Protein AF-A0A7Y4W1G9-F1 (afdb_monomer_lite)

Structure (mmCIF, N/CA/C/O backbone):
data_AF-A0A7Y4W1G9-F1
#
_entry.id   AF-A0A7Y4W1G9-F1
#
loop_
_atom_site.group_PDB
_atom_site.id
_atom_site.type_symbol
_atom_site.label_atom_id
_atom_site.label_alt_id
_atom_site.label_comp_id
_atom_site.label_asym_id
_atom_site.label_entity_id
_atom_site.label_seq_id
_atom_site.pdbx_PDB_ins_code
_atom_site.Cartn_x
_atom_site.Cartn_y
_atom_site.Cartn_z
_atom_site.occupancy
_atom_site.B_iso_or_equiv
_atom_site.auth_seq_id
_atom_site.auth_comp_id
_atom_site.auth_asym_id
_atom_site.auth_atom_id
_atom_site.pdbx_PDB_model_num
ATOM 1 N N . MET A 1 1 ? 96.295 38.252 -145.927 1.00 34.00 1 MET A N 1
ATOM 2 C CA . MET A 1 1 ? 96.418 37.249 -144.841 1.00 34.00 1 MET A CA 1
ATOM 3 C C . MET A 1 1 ? 95.515 37.697 -143.689 1.00 34.00 1 MET A C 1
ATOM 5 O O . MET A 1 1 ? 95.430 38.901 -143.509 1.00 34.00 1 MET A O 1
ATOM 9 N N . PRO A 1 2 ? 94.913 36.819 -142.874 1.00 42.75 2 PRO A N 1
ATOM 10 C CA . PRO A 1 2 ? 93.836 35.878 -143.176 1.00 42.75 2 PRO A CA 1
ATOM 11 C C . PRO A 1 2 ? 92.542 36.120 -142.341 1.00 42.75 2 PRO A C 1
ATOM 13 O O . PRO A 1 2 ? 92.558 36.775 -141.307 1.00 42.75 2 PRO A O 1
ATOM 16 N N . THR A 1 3 ? 91.465 35.457 -142.787 1.00 41.94 3 THR A N 1
ATOM 17 C CA . THR A 1 3 ? 90.452 34.684 -142.015 1.00 41.94 3 THR A CA 1
ATOM 18 C C . THR A 1 3 ? 89.198 35.287 -141.342 1.00 41.94 3 THR A C 1
ATOM 20 O O . THR A 1 3 ? 89.283 36.006 -140.357 1.00 41.94 3 THR A O 1
ATOM 23 N N . SER A 1 4 ? 88.056 34.718 -141.788 1.00 47.41 4 SER A N 1
ATOM 24 C CA . SER A 1 4 ? 86.958 34.091 -141.009 1.00 47.41 4 SER A CA 1
ATOM 25 C C . SER A 1 4 ? 85.857 34.964 -140.409 1.00 47.41 4 SER A C 1
ATOM 27 O O . SER A 1 4 ? 86.143 35.707 -139.494 1.00 47.41 4 SER A O 1
ATOM 29 N N . PHE A 1 5 ? 84.597 34.760 -140.839 1.00 47.94 5 PHE A N 1
ATOM 30 C CA . PHE A 1 5 ? 83.380 34.605 -140.003 1.00 47.94 5 PHE A CA 1
ATOM 31 C C . PHE A 1 5 ? 82.117 34.518 -140.902 1.00 47.94 5 PHE A C 1
ATOM 33 O O . PHE A 1 5 ? 81.407 35.497 -141.076 1.00 47.94 5 PHE A O 1
ATOM 40 N N . GLU A 1 6 ? 81.803 33.345 -141.474 1.00 46.25 6 GLU A N 1
ATOM 41 C CA . GLU A 1 6 ? 80.568 33.140 -142.280 1.00 46.25 6 GLU A CA 1
ATOM 42 C C . GLU A 1 6 ? 79.674 31.975 -141.794 1.00 46.25 6 GLU A C 1
ATOM 44 O O . GLU A 1 6 ? 78.864 31.434 -142.544 1.00 46.25 6 GLU A O 1
ATOM 49 N N . ARG A 1 7 ? 79.777 31.538 -140.528 1.00 47.50 7 ARG A N 1
ATOM 50 C CA . ARG A 1 7 ? 79.149 30.267 -140.093 1.00 47.50 7 ARG A CA 1
ATOM 51 C C . ARG A 1 7 ? 78.196 30.308 -138.896 1.00 47.50 7 ARG A C 1
ATOM 53 O O . ARG A 1 7 ? 78.037 29.287 -138.235 1.00 47.50 7 ARG A O 1
ATOM 60 N N . THR A 1 8 ? 77.514 31.423 -138.639 1.00 52.06 8 THR A N 1
ATOM 61 C CA . THR A 1 8 ? 76.558 31.533 -137.509 1.00 52.06 8 THR A CA 1
ATOM 62 C C . THR A 1 8 ? 75.119 31.891 -137.885 1.00 52.06 8 THR A C 1
ATOM 64 O O . THR A 1 8 ? 74.252 31.849 -137.021 1.00 52.06 8 THR A O 1
ATOM 67 N N . TRP A 1 9 ? 74.808 32.130 -139.161 1.00 45.88 9 TRP A N 1
ATOM 68 C CA . TRP A 1 9 ? 73.445 32.500 -139.585 1.00 45.88 9 TRP A CA 1
ATOM 69 C C . TRP A 1 9 ? 72.521 31.323 -139.946 1.00 45.88 9 TRP A C 1
ATOM 71 O O . TRP A 1 9 ? 71.354 31.528 -140.253 1.00 45.88 9 TRP A O 1
ATOM 81 N N . ARG A 1 10 ? 72.996 30.072 -139.857 1.00 47.34 10 ARG A N 1
ATOM 82 C CA . ARG A 1 10 ? 72.249 28.876 -140.306 1.00 47.34 10 ARG A CA 1
ATOM 83 C C . ARG A 1 10 ? 71.486 28.124 -139.201 1.00 47.34 10 ARG A C 1
ATOM 85 O O . ARG A 1 10 ? 71.017 27.018 -139.441 1.00 47.34 10 ARG A O 1
ATOM 92 N N . ALA A 1 11 ? 71.373 28.696 -137.999 1.00 49.50 11 ALA A N 1
ATOM 93 C CA . ALA A 1 11 ? 70.717 28.054 -136.851 1.00 49.50 11 ALA A CA 1
ATOM 94 C C . ALA A 1 11 ? 69.422 28.748 -136.383 1.00 49.50 11 ALA A C 1
ATOM 96 O O . ALA A 1 11 ? 68.807 28.286 -135.426 1.00 49.50 11 ALA A O 1
ATOM 97 N N . LEU A 1 12 ? 68.983 29.819 -137.057 1.00 50.09 12 LEU A N 1
ATOM 98 C CA . LEU A 1 12 ? 67.783 30.578 -136.676 1.00 50.09 12 LEU A CA 1
ATOM 99 C C . LEU A 1 12 ? 66.629 30.477 -137.692 1.00 50.09 12 LEU A C 1
ATOM 101 O O . LEU A 1 12 ? 65.699 31.269 -137.624 1.00 50.09 12 LEU A O 1
ATOM 105 N N . ASP A 1 13 ? 66.682 29.512 -138.617 1.00 47.41 13 ASP A N 1
ATOM 106 C CA . ASP A 1 13 ? 65.729 29.390 -139.739 1.00 47.41 13 ASP A CA 1
ATOM 107 C C . ASP A 1 13 ? 64.903 28.088 -139.699 1.00 47.41 13 ASP A C 1
ATOM 109 O O . ASP A 1 13 ? 64.457 27.568 -140.715 1.00 47.41 13 ASP A O 1
ATOM 113 N N . ASN A 1 14 ? 64.720 27.513 -138.503 1.00 49.38 14 ASN A N 1
ATOM 114 C CA . ASN A 1 14 ? 63.876 26.327 -138.315 1.00 49.38 14 ASN A CA 1
ATOM 115 C C . ASN A 1 14 ? 63.010 26.421 -137.048 1.00 49.38 14 ASN A C 1
ATOM 117 O O . ASN A 1 14 ? 62.824 25.448 -136.311 1.00 49.38 14 ASN A O 1
ATOM 121 N N . ASP A 1 15 ? 62.485 27.619 -136.773 1.00 44.53 15 ASP A N 1
ATOM 122 C CA . ASP A 1 15 ? 61.580 27.848 -135.650 1.00 44.53 15 ASP A CA 1
ATOM 123 C C . ASP A 1 15 ? 60.140 27.462 -136.028 1.00 44.53 15 ASP A C 1
ATOM 125 O O . ASP A 1 15 ? 59.328 28.266 -136.487 1.00 44.53 15 ASP A O 1
ATOM 129 N N . SER A 1 16 ? 59.817 26.177 -135.872 1.00 55.47 16 SER A N 1
ATOM 130 C CA . SER A 1 16 ? 58.446 25.687 -136.020 1.00 55.47 16 SER A CA 1
ATOM 131 C C . SER A 1 16 ? 57.616 26.081 -134.788 1.00 55.47 16 SER A C 1
ATOM 133 O O . SER A 1 16 ? 57.503 25.355 -133.799 1.00 55.47 16 SER A O 1
ATOM 135 N N . VAL A 1 17 ? 56.987 27.257 -134.865 1.00 58.78 17 VAL A N 1
ATOM 136 C CA . VAL A 1 17 ? 56.154 27.883 -133.814 1.00 58.78 17 VAL A CA 1
ATOM 137 C C . VAL A 1 17 ? 55.071 26.942 -133.239 1.00 58.78 17 VAL A C 1
ATOM 139 O O . VAL A 1 17 ? 54.650 27.091 -132.090 1.00 58.78 17 VAL A O 1
ATOM 142 N N . ARG A 1 18 ? 54.649 25.911 -133.988 1.00 60.75 18 ARG A N 1
ATOM 143 C CA . ARG A 1 18 ? 53.666 24.904 -133.540 1.00 60.75 18 ARG A CA 1
ATOM 144 C C . ARG A 1 18 ? 54.197 23.897 -132.507 1.00 60.75 18 ARG A C 1
ATOM 146 O O . ARG A 1 18 ? 53.409 23.434 -131.691 1.00 60.75 18 ARG A O 1
ATOM 153 N N . LEU A 1 19 ? 55.493 23.562 -132.494 1.00 61.09 19 LEU A N 1
ATOM 154 C CA . LEU A 1 19 ? 56.037 22.579 -131.537 1.00 61.09 19 LEU A CA 1
ATOM 155 C C . LEU A 1 19 ? 56.317 23.205 -130.159 1.00 61.09 19 LEU A C 1
ATOM 157 O O . LEU A 1 19 ? 56.060 22.585 -129.128 1.00 61.09 19 LEU A O 1
ATOM 161 N N . LYS A 1 20 ? 56.783 24.463 -130.132 1.00 62.38 20 LYS A N 1
ATOM 162 C CA . LYS A 1 20 ? 57.027 25.215 -128.887 1.00 62.38 20 LYS A CA 1
ATOM 163 C C . LYS A 1 20 ? 55.726 25.579 -128.160 1.00 62.38 20 LYS A C 1
ATOM 165 O O . LYS A 1 20 ? 55.670 25.501 -126.935 1.00 62.38 20 LYS A O 1
ATOM 170 N N . THR A 1 21 ? 54.664 25.918 -128.895 1.00 65.44 21 THR A N 1
ATOM 171 C CA . THR A 1 21 ? 53.337 26.195 -128.307 1.00 65.44 21 THR A CA 1
ATOM 172 C C . THR A 1 21 ? 52.690 24.943 -127.711 1.00 65.44 21 THR A C 1
ATOM 174 O O . THR A 1 21 ? 52.098 25.027 -126.635 1.00 65.44 21 THR A O 1
ATOM 177 N N . LEU A 1 22 ? 52.881 23.770 -128.328 1.00 72.19 22 LEU A N 1
ATOM 178 C CA . LEU A 1 22 ? 52.412 22.494 -127.777 1.00 72.19 22 LEU A CA 1
ATOM 179 C C . LEU A 1 22 ? 53.136 22.129 -126.467 1.00 72.19 22 LEU A C 1
ATOM 181 O O . LEU A 1 22 ? 52.499 21.709 -125.502 1.00 72.19 22 LEU A O 1
ATOM 185 N N . GLY A 1 23 ? 54.456 22.346 -126.412 1.00 74.88 23 GLY A N 1
ATOM 186 C CA . GLY A 1 23 ? 55.256 22.123 -125.202 1.00 74.88 23 GLY A CA 1
ATOM 187 C C . GLY A 1 23 ? 54.858 23.044 -124.044 1.00 74.88 23 GLY A C 1
ATOM 188 O O . GLY A 1 23 ? 54.710 22.586 -122.912 1.00 74.88 23 GLY A O 1
ATOM 189 N N . MET A 1 24 ? 54.601 24.325 -124.333 1.00 76.81 24 MET A N 1
ATOM 190 C CA . MET A 1 24 ? 54.146 25.296 -123.331 1.00 76.81 24 MET A CA 1
ATOM 191 C C . MET A 1 24 ? 52.745 24.957 -122.793 1.00 76.81 24 MET A C 1
ATOM 193 O O . MET A 1 24 ? 52.498 25.069 -121.593 1.00 76.81 24 MET A O 1
ATOM 197 N N . GLY A 1 25 ? 51.841 24.486 -123.663 1.00 79.25 25 GLY A N 1
ATOM 198 C CA . GLY A 1 25 ? 50.511 24.021 -123.264 1.00 79.25 25 GLY A CA 1
ATOM 199 C C . GLY A 1 25 ? 50.561 22.805 -122.335 1.00 79.25 25 GLY A C 1
ATOM 200 O O . GLY A 1 25 ? 49.840 22.766 -121.340 1.00 79.25 25 GLY A O 1
ATOM 201 N N . LEU A 1 26 ? 51.457 21.849 -122.604 1.00 83.19 26 LEU A N 1
ATOM 202 C CA . LEU A 1 26 ? 51.630 20.653 -121.775 1.00 83.19 26 LEU A CA 1
ATOM 203 C C . LEU A 1 26 ? 52.144 20.996 -120.367 1.00 83.19 26 LEU A C 1
ATOM 205 O O . LEU A 1 26 ? 51.640 20.468 -119.378 1.00 83.19 26 LEU A O 1
ATOM 209 N N . ILE A 1 27 ? 53.104 21.922 -120.271 1.00 83.56 27 ILE A N 1
ATOM 210 C CA . ILE A 1 27 ? 53.635 22.409 -118.988 1.00 83.56 27 ILE A CA 1
ATOM 211 C C . ILE A 1 27 ? 52.549 23.156 -118.206 1.00 83.56 27 ILE A C 1
ATOM 213 O O . ILE A 1 27 ? 52.392 22.929 -117.006 1.00 83.56 27 ILE A O 1
ATOM 217 N N . GLY A 1 28 ? 51.764 24.000 -118.884 1.00 86.06 28 GLY A N 1
ATOM 218 C CA . GLY A 1 28 ? 50.631 24.694 -118.272 1.00 86.06 28 GLY A CA 1
ATOM 219 C C . GLY A 1 28 ? 49.585 23.727 -117.715 1.00 86.06 28 GLY A C 1
ATOM 220 O O . GLY A 1 28 ? 49.122 23.900 -116.589 1.00 86.06 28 GLY A O 1
ATOM 221 N N . LEU A 1 29 ? 49.265 22.665 -118.459 1.00 86.50 29 LEU A N 1
ATOM 222 C CA . LEU A 1 29 ? 48.316 21.643 -118.018 1.00 86.50 29 LEU A CA 1
ATOM 223 C C . LEU A 1 29 ? 48.834 20.864 -116.800 1.00 86.50 29 LEU A C 1
ATOM 225 O O . LEU A 1 29 ? 48.076 20.585 -115.874 1.00 86.50 29 LEU A O 1
ATOM 229 N N . LEU A 1 30 ? 50.131 20.546 -116.782 1.00 87.75 30 LEU A N 1
ATOM 230 C CA . LEU A 1 30 ? 50.764 19.821 -115.683 1.00 87.75 30 LEU A CA 1
ATOM 231 C C . LEU A 1 30 ? 50.793 20.660 -114.398 1.00 87.75 30 LEU A C 1
ATOM 233 O O . LEU A 1 30 ? 50.476 20.154 -113.322 1.00 87.75 30 LEU A O 1
ATOM 237 N N . LEU A 1 31 ? 51.101 21.955 -114.518 1.00 86.44 31 LEU A N 1
ATOM 238 C CA . LEU A 1 31 ? 51.064 22.895 -113.397 1.00 86.44 31 LEU A CA 1
ATOM 239 C C . LEU A 1 31 ? 49.644 23.094 -112.865 1.00 86.44 31 LEU A C 1
ATOM 241 O O . LEU A 1 31 ? 49.453 23.107 -111.652 1.00 86.44 31 LEU A O 1
ATOM 245 N N . LEU A 1 32 ? 48.645 23.196 -113.748 1.00 87.31 32 LEU A N 1
ATOM 246 C CA . LEU A 1 32 ? 47.241 23.290 -113.343 1.00 87.31 32 LEU A CA 1
ATOM 247 C C . LEU A 1 32 ? 46.771 22.021 -112.630 1.00 87.31 32 LEU A C 1
ATOM 249 O O . LEU A 1 32 ? 46.127 22.119 -111.589 1.00 87.31 32 LEU A O 1
ATOM 253 N N . GLY A 1 33 ? 47.132 20.841 -113.140 1.00 87.38 33 GLY A N 1
ATOM 254 C CA . GLY A 1 33 ? 46.843 19.569 -112.478 1.00 87.38 33 GLY A CA 1
ATOM 255 C C . G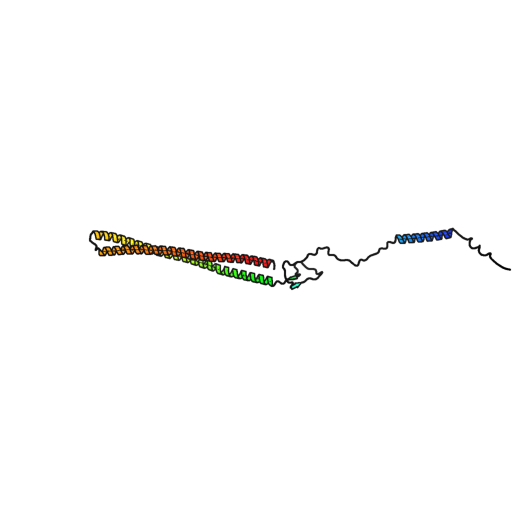LY A 1 33 ? 47.502 19.468 -111.101 1.00 87.38 33 GLY A C 1
ATOM 256 O O . GLY A 1 33 ? 46.870 19.021 -110.144 1.00 87.38 33 GLY A O 1
ATOM 257 N N . TRP A 1 34 ? 48.741 19.951 -110.974 1.00 86.06 34 TRP A N 1
ATOM 258 C CA . TRP A 1 34 ? 49.470 19.957 -109.708 1.00 86.06 34 TRP A CA 1
ATOM 259 C C . TRP A 1 34 ? 48.867 20.927 -108.684 1.00 86.06 34 TRP A C 1
ATOM 261 O O . TRP A 1 34 ? 48.644 20.540 -107.537 1.00 86.06 34 TRP A O 1
ATOM 271 N N . LEU A 1 35 ? 48.520 22.150 -109.099 1.00 85.88 35 LEU A N 1
ATOM 272 C CA . LEU A 1 35 ? 47.842 23.117 -108.229 1.00 85.88 35 LEU A CA 1
ATOM 273 C C . LEU A 1 35 ? 46.465 22.604 -107.798 1.00 85.88 35 LEU A C 1
ATOM 275 O O . LEU A 1 35 ? 46.091 22.719 -106.632 1.00 85.88 35 LEU A O 1
ATOM 279 N N . PHE A 1 36 ? 45.720 22.009 -108.733 1.00 87.56 36 PHE A N 1
ATOM 280 C CA . PHE A 1 36 ? 44.403 21.452 -108.454 1.00 87.56 36 PHE A CA 1
ATOM 281 C C . PHE A 1 36 ? 44.481 20.314 -107.433 1.00 87.56 36 PHE A C 1
ATOM 283 O O . PHE A 1 36 ? 43.674 20.276 -106.501 1.00 87.56 36 PHE A O 1
ATOM 290 N N . TRP A 1 37 ? 45.476 19.432 -107.567 1.00 84.12 37 TRP A N 1
ATOM 291 C CA . TRP A 1 37 ? 45.743 18.366 -106.604 1.00 84.12 37 TRP A CA 1
ATOM 292 C C . TRP A 1 37 ? 46.137 18.917 -105.229 1.00 84.12 37 TRP A C 1
ATOM 294 O O . TRP A 1 37 ? 45.602 18.462 -104.222 1.00 84.12 37 TRP A O 1
ATOM 304 N N . PHE A 1 38 ? 46.999 19.937 -105.172 1.00 82.75 38 PHE A N 1
ATOM 305 C CA . PHE A 1 38 ? 47.444 20.535 -103.910 1.00 82.75 38 PHE A CA 1
ATOM 306 C C . PHE A 1 38 ? 46.297 21.208 -103.138 1.00 82.75 38 PHE A C 1
ATOM 308 O O . PHE A 1 38 ? 46.217 21.084 -101.920 1.00 82.75 38 PHE A O 1
ATOM 315 N N . VAL A 1 39 ? 45.374 21.877 -103.840 1.00 81.00 39 VAL A N 1
ATOM 316 C CA . VAL A 1 39 ? 44.214 22.538 -103.213 1.00 81.00 39 VAL A CA 1
ATOM 317 C C . VAL A 1 39 ? 43.124 21.536 -102.811 1.00 81.00 39 VAL A C 1
ATOM 319 O O . VAL A 1 39 ? 42.468 21.724 -101.788 1.00 81.00 39 VAL A O 1
ATOM 322 N N . ASN A 1 40 ? 42.926 20.457 -103.578 1.00 72.00 40 ASN A N 1
ATOM 323 C CA . ASN A 1 40 ? 41.905 19.442 -103.273 1.00 72.00 40 ASN A CA 1
ATOM 324 C C . ASN A 1 40 ? 42.402 18.316 -102.356 1.00 72.00 40 ASN A C 1
ATOM 326 O O . ASN A 1 40 ? 41.602 17.502 -101.888 1.00 72.00 40 ASN A O 1
ATOM 330 N N . GLY A 1 41 ? 43.703 18.265 -102.072 1.00 66.50 41 GLY A N 1
ATOM 331 C CA . GLY A 1 41 ? 44.303 17.324 -101.138 1.00 66.50 41 GLY A CA 1
ATOM 332 C C . GLY A 1 41 ? 43.887 17.619 -99.699 1.00 66.50 41 GLY A C 1
ATOM 333 O O . GLY A 1 41 ? 44.598 18.293 -98.960 1.00 66.50 41 GLY A O 1
ATOM 334 N N . ARG A 1 42 ? 42.738 17.091 -99.266 1.00 56.16 42 ARG A N 1
ATOM 335 C CA . ARG A 1 42 ? 42.355 17.061 -97.847 1.00 56.16 42 ARG A CA 1
ATOM 336 C C . ARG A 1 42 ? 43.285 16.116 -97.085 1.00 56.16 42 ARG A C 1
ATOM 338 O O . ARG A 1 42 ? 43.071 14.907 -97.059 1.00 56.16 42 ARG A O 1
ATOM 345 N N . VAL A 1 43 ? 44.308 16.674 -96.447 1.00 63.28 43 VAL A N 1
ATOM 346 C CA . VAL A 1 43 ? 45.140 15.947 -95.483 1.00 63.28 43 VAL A CA 1
ATOM 347 C C . VAL A 1 43 ? 44.358 15.834 -94.173 1.00 63.28 43 VAL A C 1
ATOM 349 O O . VAL A 1 43 ? 44.198 16.811 -93.444 1.00 63.28 43 VAL A O 1
ATOM 352 N N . TYR A 1 44 ? 43.837 14.641 -93.885 1.00 55.94 44 TYR A N 1
ATOM 353 C CA . TYR A 1 44 ? 43.222 14.327 -92.596 1.00 55.94 44 TYR A CA 1
ATOM 354 C C . TYR A 1 44 ? 44.321 14.182 -91.540 1.00 55.94 44 TYR A C 1
ATOM 356 O O . TYR A 1 44 ? 44.986 13.151 -91.450 1.00 55.94 44 TYR A O 1
ATOM 364 N N . VAL A 1 45 ? 44.529 15.231 -90.748 1.00 58.53 45 VAL A N 1
ATOM 365 C CA . VAL A 1 45 ? 45.391 15.173 -89.566 1.00 58.53 45 VAL A CA 1
ATOM 366 C C . VAL A 1 45 ? 44.590 14.523 -88.439 1.00 58.53 45 VAL A C 1
ATOM 368 O O . VAL A 1 45 ? 43.677 15.126 -87.883 1.00 58.53 45 VAL A O 1
ATOM 371 N N . TYR A 1 46 ? 44.911 13.269 -88.125 1.00 56.75 46 TYR A N 1
ATOM 372 C CA . TYR A 1 46 ? 44.398 12.591 -86.938 1.00 56.75 46 TYR A CA 1
ATOM 373 C C . TYR A 1 46 ? 45.230 13.017 -85.728 1.00 56.75 46 TYR A C 1
ATOM 375 O O . TYR A 1 46 ? 46.321 12.496 -85.497 1.00 56.75 46 TYR A O 1
ATOM 383 N N . GLU A 1 47 ? 44.720 13.963 -84.944 1.00 54.69 47 GLU A N 1
ATOM 384 C CA . GLU A 1 47 ? 45.286 14.260 -83.632 1.00 54.69 47 GLU A CA 1
ATOM 385 C C . GLU A 1 47 ? 44.747 13.246 -82.615 1.00 54.69 47 GLU A C 1
ATOM 387 O O . GLU A 1 47 ? 43.606 13.315 -82.159 1.00 54.69 47 GLU A O 1
ATOM 392 N N . VAL A 1 48 ? 45.566 12.246 -82.286 1.00 61.69 48 VAL A N 1
ATOM 393 C CA . VAL A 1 48 ? 45.242 11.266 -81.244 1.00 61.69 48 VAL A CA 1
ATOM 394 C C . VAL A 1 48 ? 45.546 11.904 -79.889 1.00 61.69 48 VAL A C 1
ATOM 396 O O . VAL A 1 48 ? 46.684 11.873 -79.414 1.00 61.69 48 VAL A O 1
ATOM 399 N N . SER A 1 49 ? 44.537 12.511 -79.263 1.00 54.25 49 SER A N 1
ATOM 400 C CA . SER A 1 49 ? 44.687 13.087 -77.925 1.00 54.25 49 SER A CA 1
ATOM 401 C C . SER A 1 49 ? 44.877 11.977 -76.886 1.00 54.25 49 SER A C 1
ATOM 403 O O . SER A 1 49 ? 43.970 11.197 -76.608 1.00 54.25 49 SER A O 1
ATOM 405 N N . LYS A 1 50 ? 46.075 11.903 -76.292 1.00 58.41 50 LYS A N 1
ATOM 406 C CA . LYS A 1 50 ? 46.423 10.974 -75.195 1.00 58.41 50 LYS A CA 1
ATOM 407 C C . LYS A 1 50 ? 45.966 11.459 -73.810 1.00 58.41 50 LYS A C 1
ATOM 409 O O . LYS A 1 50 ? 46.343 10.867 -72.803 1.00 58.41 50 LYS A O 1
ATOM 414 N N . LYS A 1 51 ? 45.188 12.544 -73.734 1.00 53.34 51 LYS A N 1
ATOM 415 C CA . LYS A 1 51 ? 44.660 13.102 -72.482 1.00 53.34 51 LYS A CA 1
ATOM 416 C C . LYS A 1 51 ? 43.141 12.999 -72.466 1.00 53.34 51 LYS A C 1
ATOM 418 O O . LYS A 1 51 ? 42.437 13.977 -72.688 1.00 53.34 51 LYS A O 1
ATOM 423 N N . THR A 1 52 ? 42.646 11.803 -72.181 1.00 52.84 52 THR A N 1
ATOM 424 C CA . THR A 1 52 ? 41.244 11.602 -71.814 1.00 52.84 52 THR A CA 1
ATOM 425 C C . THR A 1 52 ? 41.182 11.496 -70.298 1.00 52.84 52 THR A C 1
ATOM 427 O O . THR A 1 52 ? 41.598 10.491 -69.727 1.00 52.84 52 THR A O 1
ATOM 430 N N . SER A 1 53 ? 40.719 12.560 -69.643 1.00 58.75 53 SER A N 1
ATOM 431 C CA . SER A 1 53 ? 40.344 12.507 -68.230 1.00 58.75 53 SER A CA 1
ATOM 432 C C . SER A 1 53 ? 38.950 11.897 -68.150 1.00 58.75 53 SER A C 1
ATOM 434 O O . SER A 1 53 ? 38.017 12.406 -68.772 1.00 58.75 53 SER A O 1
ATOM 436 N N . LEU A 1 54 ? 38.817 10.772 -67.451 1.00 60.50 54 LEU A N 1
ATOM 437 C CA . LEU A 1 54 ? 37.524 10.142 -67.219 1.00 60.50 54 LEU A CA 1
ATOM 438 C C . LEU A 1 54 ? 36.860 10.865 -66.041 1.00 60.50 54 LEU A C 1
ATOM 440 O O . LEU A 1 54 ? 37.078 10.521 -64.882 1.00 60.50 54 LEU A O 1
ATOM 444 N N . GLU A 1 55 ? 36.102 11.915 -66.333 1.00 61.81 55 GLU A N 1
ATOM 445 C CA . GLU A 1 55 ? 35.323 12.619 -65.317 1.00 61.81 55 GLU A CA 1
ATOM 446 C C . GLU A 1 55 ? 34.044 11.832 -65.026 1.00 61.81 55 GLU A C 1
ATOM 448 O O . GLU A 1 55 ? 33.248 11.532 -65.919 1.00 61.81 55 GLU A O 1
ATOM 453 N N . ALA A 1 56 ? 33.853 11.452 -63.763 1.00 62.53 56 ALA A N 1
ATOM 454 C CA . ALA A 1 56 ? 32.623 10.810 -63.335 1.00 62.53 56 ALA A CA 1
ATOM 455 C C . ALA A 1 56 ? 31.472 11.827 -63.421 1.00 62.53 56 ALA A C 1
ATOM 457 O O . ALA A 1 56 ? 31.401 12.769 -62.640 1.00 62.53 56 ALA A O 1
ATOM 458 N N . VAL A 1 57 ? 30.552 11.612 -64.365 1.00 61.09 57 VAL A N 1
ATOM 459 C CA . VAL A 1 57 ? 29.339 12.434 -64.571 1.00 61.09 57 VAL A CA 1
ATOM 460 C C . VAL A 1 57 ? 28.325 12.265 -63.420 1.00 61.09 57 VAL A C 1
ATOM 462 O O . VAL A 1 57 ? 27.357 13.013 -63.309 1.00 61.09 57 VAL A O 1
ATOM 465 N N . ILE A 1 58 ? 28.546 11.291 -62.530 1.00 58.28 58 ILE A N 1
ATOM 466 C CA . ILE A 1 58 ? 27.680 10.999 -61.386 1.00 58.28 58 ILE A CA 1
ATOM 467 C C . ILE A 1 58 ? 28.202 11.759 -60.167 1.00 58.28 58 ILE A C 1
ATOM 469 O O . ILE A 1 58 ? 29.354 11.589 -59.771 1.00 58.28 58 ILE A O 1
ATOM 473 N N . ALA A 1 59 ? 27.333 12.570 -59.558 1.00 61.19 59 ALA A N 1
ATOM 474 C CA . ALA A 1 59 ? 27.610 13.259 -58.306 1.00 61.19 59 ALA A CA 1
ATOM 475 C C . ALA A 1 59 ? 28.132 12.260 -57.262 1.00 61.19 59 ALA A C 1
ATOM 477 O O . ALA A 1 59 ? 27.427 11.330 -56.869 1.00 61.19 59 ALA A O 1
ATOM 478 N N . ALA A 1 60 ? 29.381 12.432 -56.830 1.00 70.94 60 ALA A N 1
ATOM 479 C CA . ALA A 1 60 ? 29.943 11.632 -55.754 1.00 70.94 60 ALA A CA 1
ATOM 480 C C . ALA A 1 60 ? 29.065 11.797 -54.503 1.00 70.94 60 ALA A C 1
ATOM 482 O O . ALA A 1 60 ? 28.869 12.912 -54.020 1.00 70.94 60 ALA A O 1
ATOM 483 N N . HIS A 1 61 ? 28.517 10.696 -53.988 1.00 79.00 61 HIS A N 1
ATOM 484 C CA . HIS A 1 61 ? 27.738 10.708 -52.754 1.00 79.00 61 HIS A CA 1
ATOM 485 C C . HIS A 1 61 ? 28.685 10.527 -51.562 1.00 79.00 61 HIS A C 1
ATOM 487 O O . HIS A 1 61 ? 29.248 9.440 -51.407 1.00 79.00 61 HIS A O 1
ATOM 493 N N . PRO A 1 62 ? 28.890 11.555 -50.719 1.00 81.94 62 PRO A N 1
ATOM 494 C CA . PRO A 1 62 ? 29.735 11.411 -49.546 1.00 81.94 62 PRO A CA 1
ATOM 495 C C . PRO A 1 62 ? 29.087 10.436 -48.558 1.00 81.94 62 PRO A C 1
ATOM 497 O O . PRO A 1 62 ? 27.916 10.573 -48.200 1.00 81.94 62 PRO A O 1
ATOM 500 N N . VAL A 1 63 ? 29.863 9.453 -48.105 1.00 82.75 63 VAL A N 1
ATOM 501 C CA . VAL A 1 63 ? 29.477 8.554 -47.014 1.00 82.75 63 VAL A CA 1
ATOM 502 C C . VAL A 1 63 ? 30.033 9.143 -45.725 1.00 82.75 63 VAL A C 1
ATOM 504 O O . VAL A 1 63 ? 31.245 9.274 -45.575 1.00 82.75 63 VAL A O 1
ATOM 507 N N . ALA A 1 64 ? 29.144 9.515 -44.808 1.00 81.81 64 ALA A N 1
ATOM 508 C CA . ALA A 1 64 ? 29.499 10.058 -43.504 1.00 81.81 64 ALA A CA 1
ATOM 509 C C . ALA A 1 64 ? 28.892 9.199 -42.392 1.00 81.81 64 ALA A C 1
ATOM 511 O O . ALA A 1 64 ? 27.790 8.659 -42.531 1.00 81.81 64 ALA A O 1
ATOM 512 N N . THR A 1 65 ? 29.613 9.083 -41.281 1.00 80.38 65 THR A N 1
ATOM 513 C CA . THR A 1 65 ? 29.111 8.434 -40.070 1.00 80.38 65 THR A CA 1
ATOM 514 C C . THR A 1 65 ? 28.164 9.393 -39.347 1.00 80.38 65 THR A C 1
ATOM 516 O O . THR A 1 65 ? 28.368 10.606 -39.352 1.00 80.38 65 THR A O 1
ATOM 519 N N . ARG A 1 66 ? 27.091 8.868 -38.742 1.00 78.69 66 ARG A N 1
ATOM 520 C CA . ARG A 1 66 ? 26.154 9.685 -37.938 1.00 78.69 66 ARG A CA 1
ATOM 521 C C . ARG A 1 66 ? 26.653 9.935 -36.520 1.00 78.69 66 ARG A C 1
ATOM 523 O O . ARG A 1 66 ? 26.194 10.870 -35.877 1.00 78.69 66 ARG A O 1
ATOM 530 N N . ILE A 1 67 ? 27.563 9.084 -36.060 1.00 78.50 67 ILE A N 1
ATOM 531 C CA . ILE A 1 67 ? 28.212 9.158 -34.758 1.00 78.50 67 ILE A CA 1
ATOM 532 C C . ILE A 1 67 ? 29.699 9.452 -34.949 1.00 78.50 67 ILE A C 1
ATOM 534 O O . ILE A 1 67 ? 30.300 9.092 -35.971 1.00 78.50 67 ILE A O 1
ATOM 538 N N . HIS A 1 68 ? 30.275 10.136 -33.969 1.00 77.88 68 HIS A N 1
ATOM 539 C CA . HIS A 1 68 ? 31.711 10.349 -33.884 1.00 77.88 68 HIS A CA 1
ATOM 540 C C . HIS A 1 68 ? 32.357 9.108 -33.273 1.00 77.88 68 HIS A C 1
ATOM 542 O O . HIS A 1 68 ? 31.830 8.561 -32.315 1.00 77.88 68 HIS A O 1
ATOM 548 N N . GLY A 1 69 ? 33.497 8.675 -33.804 1.00 81.94 69 GLY A N 1
ATOM 549 C CA . GLY A 1 69 ? 34.182 7.497 -33.287 1.00 81.94 69 GLY A CA 1
ATOM 550 C C . GLY A 1 69 ? 35.569 7.331 -33.886 1.00 81.94 69 GLY A C 1
ATOM 551 O O . GLY A 1 69 ? 35.906 7.935 -34.909 1.00 81.94 69 GLY A O 1
ATOM 552 N N . ARG A 1 70 ? 36.385 6.506 -33.233 1.00 85.00 70 ARG A N 1
ATOM 553 C CA . ARG A 1 70 ? 37.691 6.101 -33.752 1.00 85.00 70 ARG A CA 1
ATOM 554 C C . ARG A 1 70 ? 37.490 4.984 -34.771 1.00 85.00 70 ARG A C 1
ATOM 556 O O . ARG A 1 70 ? 36.789 4.022 -34.495 1.00 85.00 70 ARG A O 1
ATOM 563 N N . VAL A 1 71 ? 38.116 5.088 -35.940 1.00 87.31 71 VAL A N 1
ATOM 564 C CA . VAL A 1 71 ? 38.090 4.008 -36.937 1.00 87.31 71 VAL A CA 1
ATOM 565 C C . VAL A 1 71 ? 38.990 2.866 -36.463 1.00 87.31 71 VAL A C 1
ATOM 567 O O . VAL A 1 71 ? 40.186 3.078 -36.267 1.00 87.31 71 VAL A O 1
ATOM 570 N N . LEU A 1 72 ? 38.429 1.667 -36.292 1.00 88.81 72 LEU A N 1
ATOM 571 C CA . LEU A 1 72 ? 39.184 0.444 -35.996 1.00 88.81 72 LEU A CA 1
ATOM 572 C C . LEU A 1 72 ? 39.713 -0.200 -37.275 1.00 88.81 72 LEU A C 1
ATOM 574 O O . LEU A 1 72 ? 40.870 -0.616 -37.332 1.00 88.81 72 LEU A O 1
ATOM 578 N N . ARG A 1 73 ? 38.866 -0.284 -38.307 1.00 87.44 73 ARG A N 1
ATOM 579 C CA . ARG A 1 73 ? 39.219 -0.851 -39.614 1.00 87.44 73 ARG A CA 1
ATOM 580 C C . ARG A 1 73 ? 38.541 -0.083 -40.736 1.00 87.44 73 ARG A C 1
ATOM 582 O O . ARG A 1 73 ? 37.382 0.304 -40.623 1.00 87.44 73 ARG A O 1
ATOM 589 N N . ALA A 1 74 ? 39.257 0.101 -41.837 1.00 87.88 74 ALA A N 1
ATOM 590 C CA . ALA A 1 74 ? 38.717 0.656 -43.070 1.00 87.88 74 ALA A CA 1
ATOM 591 C C . ALA A 1 74 ? 38.922 -0.356 -44.202 1.00 87.88 74 ALA A C 1
ATOM 593 O O . ALA A 1 74 ? 40.046 -0.765 -44.476 1.00 87.88 74 ALA A O 1
ATOM 594 N N . HIS A 1 75 ? 37.835 -0.737 -44.864 1.00 85.75 75 HIS A N 1
ATOM 595 C CA . HIS A 1 75 ? 37.802 -1.672 -45.993 1.00 85.75 75 HIS A CA 1
ATOM 596 C C . HIS A 1 75 ? 37.623 -0.916 -47.321 1.00 85.75 75 HIS A C 1
ATOM 598 O O . HIS A 1 75 ? 36.872 -1.332 -48.205 1.00 85.75 75 HIS A O 1
ATOM 604 N N . LEU A 1 76 ? 38.270 0.247 -47.432 1.00 83.50 76 LEU A N 1
ATOM 605 C CA . LEU A 1 76 ? 38.134 1.167 -48.556 1.00 83.50 76 LEU A CA 1
ATOM 606 C C . LEU A 1 76 ? 39.318 1.019 -49.513 1.00 83.50 76 LEU A C 1
ATOM 608 O O . LEU A 1 76 ? 40.459 1.288 -49.148 1.00 83.50 76 LEU A O 1
ATOM 612 N N . GLU A 1 77 ? 39.025 0.663 -50.760 1.00 85.12 77 GLU A N 1
ATOM 613 C CA . GLU A 1 77 ? 39.985 0.656 -51.865 1.00 85.12 77 GLU A CA 1
ATOM 614 C C . GLU A 1 77 ? 39.410 1.472 -53.027 1.00 85.12 77 GLU A C 1
ATOM 616 O O . GLU A 1 77 ? 38.227 1.348 -53.363 1.00 85.12 77 GLU A O 1
ATOM 621 N N . LEU A 1 78 ? 40.228 2.328 -53.650 1.00 80.81 78 LEU A N 1
ATOM 622 C CA . LEU A 1 78 ? 39.779 3.126 -54.793 1.00 80.81 78 LEU A CA 1
ATOM 623 C C . LEU A 1 78 ? 39.413 2.217 -55.975 1.00 80.81 78 LEU A C 1
ATOM 625 O O . LEU A 1 78 ? 40.174 1.331 -56.350 1.00 80.81 78 LEU A O 1
ATOM 629 N N . GLY A 1 79 ? 38.255 2.473 -56.590 1.00 81.25 79 GLY A N 1
ATOM 630 C CA . GLY A 1 79 ? 37.766 1.714 -57.749 1.00 81.25 79 GLY A CA 1
ATOM 631 C C . GLY A 1 79 ? 37.111 0.372 -57.408 1.00 81.25 79 GLY A C 1
ATOM 632 O O . GLY A 1 79 ? 36.631 -0.314 -58.310 1.00 81.25 79 GLY A O 1
ATOM 633 N N . ARG A 1 80 ? 37.040 0.002 -56.124 1.00 85.75 80 ARG A N 1
ATOM 634 C CA . ARG A 1 80 ? 36.366 -1.218 -55.676 1.00 85.75 80 ARG A CA 1
ATOM 635 C C . ARG A 1 80 ? 34.845 -1.076 -55.771 1.00 85.75 80 ARG A C 1
ATOM 637 O O . ARG A 1 80 ? 34.255 -0.140 -55.235 1.00 85.75 80 ARG A O 1
ATOM 644 N N . LEU A 1 81 ? 34.203 -2.046 -56.418 1.00 84.50 81 LEU A N 1
ATOM 645 C CA . LEU A 1 81 ? 32.746 -2.178 -56.448 1.00 84.50 81 LEU A CA 1
ATOM 646 C C . LEU A 1 81 ? 32.251 -2.698 -55.094 1.00 84.50 81 LEU A C 1
ATOM 648 O O . LEU A 1 81 ? 32.711 -3.738 -54.630 1.00 84.50 81 LEU A O 1
ATOM 652 N N . VAL A 1 82 ? 31.301 -1.992 -54.484 1.00 88.25 82 VAL A N 1
ATOM 653 C CA . VAL A 1 82 ? 30.715 -2.346 -53.181 1.00 88.25 82 VAL A CA 1
ATOM 654 C C . VAL A 1 82 ? 29.211 -2.555 -53.302 1.00 88.25 82 VAL A C 1
ATOM 656 O O . VAL A 1 82 ? 28.550 -1.935 -54.140 1.00 88.25 82 VAL A O 1
ATOM 659 N N . LYS A 1 83 ? 28.655 -3.443 -52.477 1.00 88.75 83 LYS A N 1
ATOM 660 C CA . LYS A 1 83 ? 27.209 -3.716 -52.444 1.00 88.75 83 LYS A CA 1
ATOM 661 C C . LYS A 1 83 ? 26.521 -2.924 -51.334 1.00 88.75 83 LYS A C 1
ATOM 663 O O . LYS A 1 83 ? 27.121 -2.545 -50.331 1.00 88.75 83 LYS A O 1
ATOM 668 N N . LYS A 1 84 ? 25.212 -2.705 -51.480 1.00 86.75 84 LYS A N 1
ATOM 669 C CA . LYS A 1 84 ? 24.390 -2.127 -50.408 1.00 86.75 84 LYS A CA 1
ATOM 670 C C . LYS A 1 84 ? 24.441 -3.030 -49.167 1.00 86.75 84 LYS A C 1
ATOM 672 O O . LYS A 1 84 ? 24.167 -4.221 -49.276 1.00 86.75 84 LYS A O 1
ATOM 677 N N . GLY A 1 85 ? 24.729 -2.438 -48.008 1.00 87.19 85 GLY A N 1
ATOM 678 C CA . GLY A 1 85 ? 24.836 -3.144 -46.725 1.00 87.19 85 GLY A CA 1
ATOM 679 C C . GLY A 1 85 ? 26.224 -3.717 -46.428 1.00 87.19 85 GLY A C 1
ATOM 680 O O . GLY A 1 85 ? 26.414 -4.308 -45.373 1.00 87.19 85 GLY A O 1
ATOM 681 N N . GLU A 1 86 ? 27.192 -3.542 -47.328 1.00 89.12 86 GLU A N 1
ATOM 682 C CA . GLU A 1 86 ? 28.576 -3.936 -47.084 1.00 89.12 86 GLU A CA 1
ATOM 683 C C . GLU A 1 86 ? 29.265 -2.969 -46.110 1.00 89.12 86 GLU A C 1
ATOM 685 O O . GLU A 1 86 ? 29.133 -1.748 -46.229 1.00 89.12 86 GLU A O 1
ATOM 690 N N . VAL A 1 87 ? 29.998 -3.515 -45.137 1.00 88.00 87 VAL A N 1
ATOM 691 C CA . VAL A 1 87 ? 30.714 -2.726 -44.128 1.00 88.00 87 VAL A CA 1
ATOM 692 C C . VAL A 1 87 ? 31.967 -2.125 -44.754 1.00 88.00 87 VAL A C 1
ATOM 694 O O . VAL A 1 87 ? 32.890 -2.838 -45.140 1.00 88.00 87 VAL A O 1
ATOM 697 N N . LEU A 1 88 ? 32.004 -0.797 -44.841 1.00 88.69 88 LEU A N 1
ATOM 698 C CA . LEU A 1 88 ? 33.141 -0.062 -45.402 1.00 88.69 88 LEU A CA 1
ATOM 699 C C . LEU A 1 88 ? 34.119 0.410 -44.325 1.00 88.69 88 LEU A C 1
ATOM 701 O O . LEU A 1 88 ? 35.322 0.480 -44.564 1.00 88.69 88 LEU A O 1
ATOM 705 N N . ILE A 1 89 ? 33.606 0.744 -43.144 1.00 87.12 89 ILE A N 1
ATOM 706 C CA . ILE A 1 89 ? 34.368 1.260 -42.008 1.00 87.12 89 ILE A CA 1
ATOM 707 C C . ILE A 1 89 ? 33.790 0.626 -40.743 1.00 87.12 89 ILE A C 1
ATOM 709 O O . ILE A 1 89 ? 32.575 0.623 -40.559 1.00 87.12 89 ILE A O 1
ATOM 713 N N . GLU A 1 90 ? 34.660 0.116 -39.882 1.00 87.94 90 GLU A N 1
ATOM 714 C CA . GLU A 1 90 ? 34.331 -0.320 -38.527 1.00 87.94 90 GLU A CA 1
ATOM 715 C C . GLU A 1 90 ? 34.786 0.763 -37.547 1.00 87.94 90 GLU A C 1
ATOM 717 O O . GLU A 1 90 ? 35.951 1.178 -37.563 1.00 87.94 90 GLU A O 1
ATOM 722 N N . LEU A 1 91 ? 33.863 1.234 -36.711 1.00 87.69 91 LEU A N 1
ATOM 723 C CA . LEU A 1 91 ? 34.146 2.188 -35.643 1.00 87.69 91 LEU A CA 1
ATOM 724 C C . LEU A 1 91 ? 34.340 1.450 -34.317 1.00 87.69 91 LEU A C 1
ATOM 726 O O . LEU A 1 91 ? 33.776 0.380 -34.102 1.00 87.69 91 LEU A O 1
ATOM 730 N N . ASP A 1 92 ? 35.138 2.042 -33.440 1.00 86.62 92 ASP A N 1
ATOM 731 C CA . ASP A 1 92 ? 35.255 1.646 -32.044 1.00 86.62 92 ASP A CA 1
ATOM 732 C C . ASP A 1 92 ? 33.931 1.903 -31.321 1.00 86.62 92 ASP A C 1
ATOM 734 O O . ASP A 1 92 ? 33.456 3.037 -31.318 1.00 86.62 92 ASP A O 1
ATOM 738 N N . ALA A 1 93 ? 33.349 0.841 -30.762 1.00 85.25 93 ALA A N 1
ATOM 739 C CA . ALA A 1 93 ? 32.042 0.846 -30.107 1.00 85.25 93 ALA A CA 1
ATOM 740 C C . ALA A 1 93 ? 32.133 0.469 -28.617 1.00 85.25 93 ALA A C 1
ATOM 742 O O . ALA A 1 93 ? 31.118 0.154 -27.996 1.00 85.25 93 ALA A O 1
ATOM 743 N N . GLU A 1 94 ? 33.341 0.423 -28.038 1.00 87.19 94 GLU A N 1
ATOM 744 C CA . GLU A 1 94 ? 33.537 -0.015 -26.649 1.00 87.19 94 GLU A CA 1
ATOM 745 C C . GLU A 1 94 ? 32.786 0.889 -25.655 1.00 87.19 94 GLU A C 1
ATOM 747 O O . GLU A 1 94 ? 32.157 0.400 -24.714 1.00 87.19 94 GLU A O 1
ATOM 752 N N . ALA A 1 95 ? 32.781 2.205 -25.893 1.00 84.94 95 ALA A N 1
ATOM 753 C CA . ALA A 1 95 ? 32.082 3.170 -25.048 1.00 84.94 95 ALA A CA 1
ATOM 754 C C . ALA A 1 95 ? 30.552 3.008 -25.124 1.00 84.94 95 ALA A C 1
ATOM 756 O O . ALA A 1 95 ? 29.872 3.036 -24.098 1.00 84.94 95 ALA A O 1
ATOM 757 N N . GLU A 1 96 ? 30.011 2.796 -26.322 1.00 84.25 96 GLU A N 1
ATOM 758 C CA . GLU A 1 96 ? 28.588 2.581 -26.578 1.00 84.25 96 GLU A CA 1
ATOM 759 C C . GLU A 1 96 ? 28.112 1.247 -25.991 1.00 84.25 96 GLU A C 1
ATOM 761 O O . GLU A 1 96 ? 27.047 1.187 -25.374 1.00 84.25 96 GLU A O 1
ATOM 766 N N . GLN A 1 97 ? 28.918 0.187 -26.113 1.00 87.62 97 GLN A N 1
ATOM 767 C CA . GLN A 1 97 ? 28.639 -1.112 -25.495 1.00 87.62 97 GLN A CA 1
ATOM 768 C C . GLN A 1 97 ? 28.643 -1.024 -23.968 1.00 87.62 97 GLN A C 1
ATOM 770 O O . GLN A 1 97 ? 27.759 -1.587 -23.319 1.00 87.62 97 GLN A O 1
ATOM 775 N N . LEU A 1 98 ? 29.598 -0.293 -23.385 1.00 89.81 98 LEU A N 1
ATOM 776 C CA . LEU A 1 98 ? 29.630 -0.060 -21.944 1.00 89.81 98 LEU A CA 1
ATOM 777 C C . LEU A 1 98 ? 28.405 0.742 -21.484 1.00 89.81 98 LEU A C 1
ATOM 779 O O . LEU A 1 98 ? 27.786 0.381 -20.484 1.00 89.81 98 LEU A O 1
ATOM 783 N N . ALA A 1 99 ? 28.016 1.785 -22.223 1.00 88.00 99 ALA A N 1
ATOM 784 C CA . ALA A 1 99 ? 26.822 2.573 -21.926 1.00 88.00 99 ALA A CA 1
ATOM 785 C C . ALA A 1 99 ? 25.544 1.718 -21.971 1.00 88.00 99 ALA A C 1
ATOM 787 O O . ALA A 1 99 ? 24.709 1.813 -21.067 1.00 88.00 99 ALA A O 1
ATOM 788 N N . LEU A 1 100 ? 25.423 0.834 -22.968 1.00 90.88 100 LEU A N 1
ATOM 789 C CA . LEU A 1 100 ? 24.312 -0.110 -23.072 1.00 90.88 100 LEU A CA 1
ATOM 790 C C . LEU A 1 100 ? 24.285 -1.075 -21.878 1.00 90.88 100 LEU A C 1
ATOM 792 O O . LEU A 1 100 ? 23.259 -1.195 -21.213 1.00 90.88 100 LEU A O 1
ATOM 796 N N . ALA A 1 101 ? 25.425 -1.684 -21.540 1.00 92.00 101 ALA A N 1
ATOM 797 C CA . ALA A 1 101 ? 25.535 -2.599 -20.404 1.00 92.00 101 ALA A CA 1
ATOM 798 C C . ALA A 1 101 ? 25.204 -1.916 -19.063 1.00 92.00 101 ALA A C 1
ATOM 800 O O . ALA A 1 101 ? 24.555 -2.510 -18.198 1.00 92.00 101 ALA A O 1
ATOM 801 N N . MET A 1 102 ? 25.615 -0.656 -18.883 1.00 91.94 102 MET A N 1
ATOM 802 C CA . MET A 1 102 ? 25.269 0.142 -17.703 1.00 91.94 102 MET A CA 1
ATOM 803 C C . MET A 1 102 ? 23.766 0.437 -17.628 1.00 91.94 102 MET A C 1
ATOM 805 O O . MET A 1 102 ? 23.183 0.338 -16.544 1.00 91.94 102 MET A O 1
ATOM 809 N N . SER A 1 103 ? 23.134 0.780 -18.755 1.00 92.44 103 SER A N 1
ATOM 810 C CA . SER A 1 103 ? 21.685 1.002 -18.823 1.00 92.44 103 SER A CA 1
ATOM 811 C C . SER A 1 103 ? 20.909 -0.288 -18.533 1.00 92.44 103 SER A C 1
ATOM 813 O O . SER A 1 103 ? 20.022 -0.291 -17.678 1.00 92.44 103 SER A O 1
ATOM 815 N N . ASP A 1 104 ? 21.302 -1.413 -19.138 1.00 94.69 104 ASP A N 1
ATOM 816 C CA . ASP A 1 104 ? 20.711 -2.733 -18.882 1.00 94.69 104 ASP A CA 1
ATOM 817 C C . ASP A 1 104 ? 20.800 -3.115 -17.398 1.00 94.69 104 ASP A C 1
ATOM 819 O O . ASP A 1 104 ? 19.807 -3.523 -16.785 1.00 94.69 104 ASP A O 1
ATOM 823 N N . ALA A 1 105 ? 21.970 -2.922 -16.780 1.00 95.75 105 ALA A N 1
ATOM 824 C CA . ALA A 1 105 ? 22.168 -3.176 -15.356 1.00 95.75 105 ALA A CA 1
ATOM 825 C C . ALA A 1 105 ? 21.248 -2.306 -14.480 1.00 95.75 105 ALA A C 1
ATOM 827 O O . ALA A 1 105 ? 20.685 -2.793 -13.493 1.00 95.75 105 ALA A O 1
ATOM 828 N N . ARG A 1 106 ? 21.043 -1.035 -14.850 1.00 95.50 106 ARG A N 1
ATOM 829 C CA . ARG A 1 106 ? 20.148 -0.119 -14.132 1.00 95.50 106 ARG A CA 1
ATOM 830 C C . ARG A 1 106 ? 18.684 -0.544 -14.257 1.00 95.50 106 ARG A C 1
ATOM 832 O O . ARG A 1 106 ? 18.000 -0.646 -13.238 1.00 95.50 106 ARG A O 1
ATOM 839 N N . ILE A 1 107 ? 18.226 -0.872 -15.466 1.00 96.75 107 ILE A N 1
ATOM 840 C CA . ILE A 1 107 ? 16.877 -1.401 -15.729 1.00 96.75 107 ILE A CA 1
ATOM 841 C C . ILE A 1 107 ? 16.634 -2.673 -14.910 1.00 96.75 107 ILE A C 1
ATOM 843 O O . ILE A 1 107 ? 15.596 -2.810 -14.256 1.00 96.75 107 ILE A O 1
ATOM 847 N N . HIS A 1 108 ? 17.602 -3.593 -14.896 1.00 97.00 108 HIS A N 1
ATOM 848 C CA . HIS A 1 108 ? 17.530 -4.821 -14.106 1.00 97.00 108 HIS A CA 1
ATOM 849 C C . HIS A 1 108 ? 17.425 -4.525 -12.603 1.00 97.00 108 HIS A C 1
ATOM 851 O O . HIS A 1 108 ? 16.584 -5.117 -11.920 1.00 97.00 108 HIS A O 1
ATOM 857 N N . GLY A 1 109 ? 18.217 -3.577 -12.096 1.00 97.62 109 GLY A N 1
ATOM 858 C CA . GLY A 1 109 ? 18.168 -3.140 -10.700 1.00 97.62 109 GLY A CA 1
ATOM 859 C C . GLY A 1 109 ? 16.814 -2.544 -10.302 1.00 97.62 109 GLY A C 1
ATOM 860 O O . GLY A 1 109 ? 16.264 -2.905 -9.259 1.00 97.62 109 GLY A O 1
ATOM 861 N N . ILE A 1 110 ? 16.234 -1.679 -11.138 1.00 97.75 110 ILE A N 1
ATOM 862 C CA . ILE A 1 110 ? 14.906 -1.091 -10.893 1.00 97.75 110 ILE A CA 1
ATOM 863 C C . ILE A 1 110 ? 13.822 -2.177 -10.934 1.00 97.75 110 ILE A C 1
ATOM 865 O O . ILE A 1 110 ? 12.976 -2.256 -10.040 1.00 97.75 110 ILE A O 1
ATOM 869 N N . LYS A 1 111 ? 13.871 -3.078 -11.921 1.00 97.25 111 LYS A N 1
ATOM 870 C CA . LYS A 1 111 ? 12.918 -4.190 -12.049 1.00 97.25 111 LYS A CA 1
ATOM 871 C C . LYS A 1 111 ? 12.951 -5.125 -10.839 1.00 97.25 111 LYS A C 1
ATOM 873 O O . LYS A 1 111 ? 11.895 -5.585 -10.396 1.00 97.25 111 LYS A O 1
ATOM 878 N N . ALA A 1 112 ? 14.134 -5.389 -10.282 1.00 97.94 112 ALA A N 1
ATOM 879 C CA . ALA A 1 112 ? 14.279 -6.172 -9.057 1.00 97.94 112 ALA A CA 1
ATOM 880 C C . ALA A 1 112 ? 13.591 -5.485 -7.865 1.00 97.94 112 ALA A C 1
ATOM 882 O O . ALA A 1 112 ? 12.831 -6.132 -7.145 1.00 97.94 112 ALA A O 1
ATOM 883 N N . GLN A 1 113 ? 13.770 -4.168 -7.709 1.00 97.81 113 GLN A N 1
ATOM 884 C CA . GLN A 1 113 ? 13.098 -3.390 -6.660 1.00 97.81 113 GLN A CA 1
ATOM 885 C C . GLN A 1 113 ? 11.571 -3.403 -6.814 1.00 97.81 113 GLN A C 1
ATOM 887 O O . GLN A 1 113 ? 10.863 -3.663 -5.845 1.00 97.81 113 GLN A O 1
ATOM 892 N N . ILE A 1 114 ? 11.053 -3.205 -8.031 1.00 97.88 114 ILE A N 1
ATOM 893 C CA . ILE A 1 114 ? 9.613 -3.304 -8.331 1.00 97.88 114 ILE A CA 1
ATOM 894 C C . ILE A 1 114 ? 9.071 -4.691 -7.956 1.00 97.88 114 ILE A C 1
ATOM 896 O O . ILE A 1 114 ? 8.014 -4.815 -7.334 1.00 97.88 114 ILE A O 1
ATOM 900 N N . THR A 1 115 ? 9.804 -5.745 -8.322 1.00 97.62 115 THR A N 1
ATOM 901 C CA . THR A 1 115 ? 9.408 -7.137 -8.065 1.00 97.62 115 THR A CA 1
ATOM 902 C C . THR A 1 115 ? 9.387 -7.457 -6.571 1.00 97.62 115 THR A C 1
ATOM 904 O O . THR A 1 115 ? 8.514 -8.204 -6.137 1.00 97.62 115 THR A O 1
ATOM 907 N N . ALA A 1 116 ? 10.288 -6.866 -5.781 1.00 97.00 116 ALA A N 1
ATOM 908 C CA . ALA A 1 116 ? 10.302 -6.998 -4.325 1.00 97.00 116 ALA A CA 1
ATOM 909 C C . ALA A 1 116 ? 9.186 -6.184 -3.638 1.00 97.00 116 ALA A C 1
ATOM 911 O O . ALA A 1 116 ? 8.564 -6.665 -2.695 1.00 97.00 116 ALA A O 1
ATOM 912 N N . LEU A 1 117 ? 8.878 -4.984 -4.142 1.00 97.88 117 LEU A N 1
ATOM 913 C CA . LEU A 1 117 ? 7.935 -4.057 -3.508 1.00 97.88 117 LEU A CA 1
ATOM 914 C C . LEU A 1 117 ? 6.460 -4.456 -3.697 1.00 97.88 117 LEU A C 1
ATOM 916 O O . LEU A 1 117 ? 5.618 -4.220 -2.832 1.00 97.88 117 LEU A O 1
ATOM 920 N N . ARG A 1 118 ? 6.114 -5.089 -4.824 1.00 97.06 118 ARG A N 1
ATOM 921 C CA . ARG A 1 118 ? 4.744 -5.569 -5.095 1.00 97.06 118 ARG A CA 1
ATOM 922 C C . ARG A 1 118 ? 4.211 -6.567 -4.049 1.00 97.06 118 ARG A C 1
ATOM 924 O O . ARG A 1 118 ? 3.108 -6.341 -3.542 1.00 97.06 118 ARG A O 1
ATOM 931 N N . PRO A 1 119 ? 4.918 -7.665 -3.714 1.00 97.81 119 PRO A N 1
ATOM 932 C CA . PRO A 1 119 ? 4.467 -8.588 -2.678 1.00 97.81 119 PRO A CA 1
ATOM 933 C C . PRO A 1 119 ? 4.488 -7.954 -1.284 1.00 97.81 119 PRO A C 1
ATOM 935 O O . PRO A 1 119 ? 3.622 -8.286 -0.480 1.00 97.81 119 PRO A O 1
ATOM 938 N N . GLU A 1 120 ? 5.398 -7.014 -1.014 1.00 97.88 120 GLU A N 1
ATOM 939 C CA . GLU A 1 120 ? 5.404 -6.241 0.232 1.00 97.88 120 GLU A CA 1
ATOM 940 C C . GLU A 1 120 ? 4.098 -5.446 0.391 1.00 97.88 120 GLU A C 1
ATOM 942 O O . GLU A 1 120 ? 3.374 -5.651 1.364 1.00 97.88 120 GLU A O 1
ATOM 947 N N . ILE A 1 121 ? 3.702 -4.650 -0.613 1.00 98.38 121 ILE A N 1
ATOM 948 C CA . ILE A 1 121 ? 2.414 -3.927 -0.612 1.00 98.38 121 ILE A CA 1
ATOM 949 C C . ILE A 1 121 ? 1.244 -4.888 -0.378 1.00 98.38 121 ILE A C 1
ATOM 951 O O . ILE A 1 121 ? 0.368 -4.610 0.442 1.00 98.38 121 ILE A O 1
ATOM 955 N N . LYS A 1 122 ? 1.230 -6.033 -1.071 1.00 98.19 122 LYS A N 1
ATOM 956 C CA . LYS A 1 122 ? 0.166 -7.033 -0.921 1.00 98.19 122 LYS A CA 1
ATOM 957 C C . LYS A 1 122 ? 0.122 -7.613 0.497 1.00 98.19 122 LYS A C 1
ATOM 959 O O . LYS A 1 122 ? -0.961 -7.767 1.052 1.00 98.19 122 LYS A O 1
ATOM 964 N N . SER A 1 123 ? 1.280 -7.908 1.085 1.00 98.25 123 SER A N 1
ATOM 965 C CA . SER A 1 123 ? 1.397 -8.388 2.466 1.00 98.25 123 SER A CA 1
ATOM 966 C C . SER A 1 123 ? 0.833 -7.366 3.455 1.00 98.25 123 SER A C 1
ATOM 968 O O . SER A 1 123 ? -0.009 -7.709 4.283 1.00 98.25 123 SER A O 1
ATOM 970 N N . HIS A 1 124 ? 1.193 -6.088 3.301 1.00 98.31 124 HIS A N 1
ATOM 971 C CA . HIS A 1 124 ? 0.657 -5.006 4.129 1.00 98.31 124 HIS A CA 1
ATOM 972 C C . HIS A 1 124 ? -0.862 -4.841 3.976 1.00 98.31 124 HIS A C 1
ATOM 974 O O . HIS A 1 124 ? -1.554 -4.623 4.967 1.00 98.31 124 HIS A O 1
ATOM 980 N N . GLN A 1 125 ? -1.405 -4.997 2.765 1.00 98.38 125 GLN A N 1
ATOM 981 C CA . GLN A 1 125 ? -2.854 -4.958 2.535 1.00 98.38 125 GLN A CA 1
ATOM 982 C C . GLN A 1 125 ? -3.590 -6.120 3.217 1.00 98.38 125 GLN A C 1
ATOM 984 O O . GLN A 1 125 ? -4.650 -5.909 3.802 1.00 98.38 125 GLN A O 1
ATOM 989 N N . ILE A 1 126 ? -3.029 -7.332 3.170 1.00 98.38 126 ILE A N 1
ATOM 990 C CA . ILE A 1 126 ? -3.591 -8.499 3.865 1.00 98.38 126 ILE A CA 1
ATOM 991 C C . ILE A 1 126 ? -3.535 -8.287 5.383 1.00 98.38 126 ILE A C 1
ATOM 993 O O . ILE A 1 126 ? -4.529 -8.512 6.071 1.00 98.38 126 ILE A O 1
ATOM 997 N N . ALA A 1 127 ? -2.404 -7.801 5.901 1.00 98.00 127 ALA A N 1
ATOM 998 C CA . ALA A 1 127 ? -2.241 -7.499 7.320 1.00 98.00 127 ALA A CA 1
ATOM 999 C C . ALA A 1 127 ? -3.212 -6.407 7.797 1.00 98.00 127 ALA A C 1
ATOM 1001 O O . ALA A 1 127 ? -3.744 -6.505 8.899 1.00 98.00 127 ALA A O 1
ATOM 1002 N N . LEU A 1 128 ? -3.481 -5.392 6.969 1.00 98.25 128 LEU A N 1
ATOM 1003 C CA . LEU A 1 128 ? -4.469 -4.357 7.265 1.00 98.25 128 LEU A CA 1
ATOM 1004 C C . LEU A 1 128 ? -5.893 -4.918 7.332 1.00 98.25 128 LEU A C 1
ATOM 1006 O O . LEU A 1 128 ? -6.632 -4.568 8.247 1.00 98.25 128 LEU A O 1
ATOM 1010 N N . ALA A 1 129 ? -6.279 -5.785 6.392 1.00 97.88 129 ALA A N 1
ATOM 1011 C CA . ALA A 1 129 ? -7.593 -6.426 6.418 1.00 97.88 129 ALA A CA 1
ATOM 1012 C C . ALA A 1 129 ? -7.772 -7.264 7.695 1.00 97.88 129 ALA A C 1
ATOM 1014 O O . ALA A 1 129 ? -8.720 -7.046 8.441 1.00 97.88 129 ALA A O 1
ATOM 1015 N N . ALA A 1 130 ? -6.792 -8.117 8.012 1.00 97.81 130 ALA A N 1
ATOM 1016 C CA . ALA A 1 130 ? -6.806 -8.908 9.241 1.00 97.81 130 ALA A CA 1
ATOM 1017 C C . ALA A 1 130 ? -6.823 -8.034 10.509 1.00 97.81 130 ALA A C 1
ATOM 1019 O O . ALA A 1 130 ? -7.482 -8.372 11.490 1.00 97.81 130 ALA A O 1
ATOM 1020 N N . TYR A 1 131 ? -6.119 -6.897 10.495 1.00 97.75 131 TYR A N 1
ATOM 1021 C CA . TYR A 1 131 ? -6.138 -5.947 11.603 1.00 97.75 131 TYR A CA 1
ATOM 1022 C C . TYR A 1 131 ? -7.515 -5.303 11.792 1.00 97.75 131 TYR A C 1
ATOM 1024 O O . TYR A 1 131 ? -7.974 -5.207 12.927 1.00 97.75 131 TYR A O 1
ATOM 1032 N N . ARG A 1 132 ? -8.182 -4.888 10.707 1.00 97.75 132 ARG A N 1
ATOM 1033 C CA . ARG A 1 132 ? -9.536 -4.314 10.762 1.00 97.75 132 ARG A CA 1
ATOM 1034 C C . ARG A 1 132 ? -10.533 -5.297 11.365 1.00 97.75 132 ARG A C 1
ATOM 1036 O O . ARG A 1 132 ? -11.270 -4.916 12.268 1.00 97.75 132 ARG A O 1
ATOM 1043 N N . ASP A 1 133 ? -10.488 -6.552 10.928 1.00 97.69 133 ASP A N 1
ATOM 1044 C CA . ASP A 1 133 ? -11.359 -7.607 11.454 1.00 97.69 133 ASP A CA 1
ATOM 1045 C C . ASP A 1 133 ? -11.108 -7.842 12.955 1.00 97.69 133 ASP A C 1
ATOM 1047 O O . ASP A 1 133 ? -12.043 -7.929 13.750 1.00 97.69 133 ASP A O 1
ATOM 1051 N N . ALA A 1 134 ? -9.837 -7.884 13.371 1.00 97.69 134 ALA A N 1
ATOM 1052 C CA . ALA A 1 134 ? -9.471 -8.042 14.778 1.00 97.69 134 ALA A CA 1
ATOM 1053 C C . ALA A 1 134 ? -9.875 -6.832 15.641 1.00 97.69 134 ALA A C 1
ATOM 1055 O O . ALA A 1 134 ? -10.325 -7.005 16.774 1.00 97.69 134 ALA A O 1
ATOM 1056 N N . ALA A 1 135 ? -9.729 -5.612 15.117 1.00 97.06 135 ALA A N 1
ATOM 1057 C CA . ALA A 1 135 ? -10.114 -4.386 15.808 1.00 97.06 135 ALA A CA 1
ATOM 1058 C C . ALA A 1 135 ? -11.638 -4.292 15.993 1.00 97.06 135 ALA A C 1
ATOM 1060 O O . ALA A 1 135 ? -12.097 -3.932 17.078 1.00 97.06 135 ALA A O 1
ATOM 1061 N N . ASP A 1 136 ? -12.420 -4.663 14.975 1.00 96.62 136 ASP A N 1
ATOM 1062 C CA . ASP A 1 136 ? -13.885 -4.689 15.053 1.00 96.62 136 ASP A CA 1
ATOM 1063 C C . ASP A 1 136 ? -14.387 -5.743 16.051 1.00 96.62 136 ASP A C 1
ATOM 1065 O O . ASP A 1 136 ? -15.282 -5.474 16.861 1.00 96.62 136 ASP A O 1
ATOM 1069 N N . LEU A 1 137 ? -13.749 -6.919 16.075 1.00 98.06 137 LEU A N 1
ATOM 1070 C CA . LEU A 1 137 ? -14.049 -7.956 17.060 1.00 98.06 137 LEU A CA 1
ATOM 1071 C C . LEU A 1 137 ? -13.760 -7.478 18.491 1.00 98.06 137 LEU A C 1
ATOM 1073 O O . LEU A 1 137 ? -14.621 -7.610 19.361 1.00 98.06 137 LEU A O 1
ATOM 1077 N N . ALA A 1 138 ? -12.593 -6.873 18.731 1.00 97.06 138 ALA A N 1
ATOM 1078 C CA . ALA A 1 138 ? -12.225 -6.338 20.043 1.00 97.06 138 ALA A CA 1
ATOM 1079 C C . ALA A 1 138 ? -13.170 -5.210 20.498 1.00 97.06 138 ALA A C 1
ATOM 1081 O O . ALA A 1 138 ? -13.550 -5.132 21.670 1.00 97.06 138 ALA A O 1
ATOM 1082 N N . PHE A 1 139 ? -13.595 -4.344 19.573 1.00 97.38 139 PHE A N 1
ATOM 1083 C CA . PHE A 1 139 ? -14.591 -3.314 19.856 1.00 97.38 139 PHE A CA 1
ATOM 1084 C C . PHE A 1 139 ? -15.956 -3.924 20.207 1.00 97.38 139 PHE A C 1
ATOM 1086 O O . PHE A 1 139 ? -16.580 -3.519 21.192 1.00 97.38 139 PHE A O 1
ATOM 1093 N N . THR A 1 140 ? -16.400 -4.928 19.450 1.00 97.31 140 THR A N 1
ATOM 1094 C CA . THR A 1 140 ? -17.663 -5.640 19.692 1.00 97.31 140 THR A CA 1
ATOM 1095 C C . THR A 1 140 ? -17.660 -6.354 21.043 1.00 97.31 140 THR A C 1
ATOM 1097 O O . THR A 1 140 ? -18.636 -6.254 21.789 1.00 97.31 140 THR A O 1
ATOM 1100 N N . GLU A 1 141 ? -16.553 -7.001 21.408 1.00 97.94 141 GLU A N 1
ATOM 1101 C CA . GLU A 1 141 ? -16.365 -7.612 22.727 1.00 97.94 141 GLU A CA 1
ATOM 1102 C C . GLU A 1 141 ? -16.458 -6.566 23.850 1.00 97.94 141 GLU A C 1
ATOM 1104 O O . GLU A 1 141 ? -17.232 -6.727 24.797 1.00 97.94 141 GLU A O 1
ATOM 1109 N N . SER A 1 142 ? -15.746 -5.440 23.723 1.00 98.12 142 SER A N 1
ATOM 1110 C CA . SER A 1 142 ? -15.805 -4.361 24.718 1.00 98.12 142 SER A CA 1
ATOM 1111 C C . SER A 1 142 ? -17.199 -3.731 24.820 1.00 98.12 142 SER A C 1
ATOM 1113 O O . SER A 1 142 ? -17.600 -3.267 25.895 1.00 98.12 142 SER A O 1
ATOM 1115 N N . ARG A 1 143 ? -17.960 -3.699 23.721 1.00 97.62 143 ARG A N 1
ATOM 1116 C CA . ARG A 1 143 ? -19.355 -3.247 23.721 1.00 97.62 143 ARG A CA 1
ATOM 1117 C C . ARG A 1 143 ? -20.257 -4.232 24.462 1.00 97.62 143 ARG A C 1
ATOM 1119 O O . ARG A 1 143 ? -21.070 -3.792 25.270 1.00 97.62 143 ARG A O 1
ATOM 1126 N N . ALA A 1 144 ? -20.076 -5.535 24.259 1.00 98.19 144 ALA A N 1
ATOM 1127 C CA . ALA A 1 144 ? -20.823 -6.556 24.990 1.00 98.19 144 ALA A CA 1
ATOM 1128 C C . ALA A 1 144 ? -20.582 -6.463 26.510 1.00 98.19 144 ALA A C 1
ATOM 1130 O O . ALA A 1 144 ? -21.542 -6.457 27.277 1.00 98.19 144 ALA A O 1
ATOM 1131 N N . GLN A 1 145 ? -19.332 -6.265 26.946 1.00 97.12 145 GLN A N 1
ATOM 1132 C CA . GLN A 1 145 ? -18.996 -6.035 28.365 1.00 97.12 145 GLN A CA 1
ATOM 1133 C C . GLN A 1 145 ? -19.640 -4.756 28.925 1.00 97.12 145 GLN A C 1
ATOM 1135 O O . GLN A 1 145 ? -20.063 -4.692 30.083 1.00 97.12 145 GLN A O 1
ATOM 1140 N N . THR A 1 146 ? -19.734 -3.716 28.093 1.00 98.38 146 THR A N 1
ATOM 1141 C CA . THR A 1 146 ? -20.428 -2.477 28.454 1.00 98.38 146 THR A CA 1
ATOM 1142 C C . THR A 1 146 ? -21.922 -2.724 28.656 1.00 98.38 146 THR A C 1
ATOM 1144 O O . THR A 1 146 ? -22.506 -2.201 29.606 1.00 98.38 146 THR A O 1
ATOM 1147 N N . ASP A 1 147 ? -22.551 -3.511 27.787 1.00 98.06 147 ASP A N 1
ATOM 1148 C CA . ASP A 1 147 ? -23.978 -3.815 27.877 1.00 98.06 147 ASP A CA 1
ATOM 1149 C C . ASP A 1 147 ? -24.290 -4.744 29.065 1.00 98.06 147 ASP A C 1
ATOM 1151 O O . ASP A 1 147 ? -25.268 -4.508 29.777 1.00 98.06 147 ASP A O 1
ATOM 1155 N N . GLU A 1 148 ? -23.407 -5.697 29.381 1.00 97.75 148 GLU A N 1
ATOM 1156 C CA . GLU A 1 148 ? -23.458 -6.479 30.626 1.00 97.75 148 GLU A CA 1
ATOM 1157 C C . GLU A 1 148 ? -23.374 -5.573 31.867 1.00 97.75 148 GLU A C 1
ATOM 1159 O O . GLU A 1 148 ? -24.213 -5.649 32.769 1.00 97.75 148 GLU A O 1
ATOM 1164 N N . SER A 1 149 ? -22.411 -4.647 31.889 1.00 97.88 149 SER A N 1
ATOM 1165 C CA . SER A 1 149 ? -22.242 -3.699 32.997 1.00 97.88 149 SER A CA 1
ATOM 1166 C C . SER A 1 149 ? -23.459 -2.790 33.172 1.00 97.88 149 SER A C 1
ATOM 1168 O O . SER A 1 149 ? -23.858 -2.492 34.300 1.00 97.88 149 SER A O 1
ATOM 1170 N N . LYS A 1 150 ? -24.087 -2.361 32.068 1.00 98.25 150 LYS A N 1
ATOM 1171 C CA . LYS A 1 150 ? -25.331 -1.577 32.105 1.00 98.25 150 LYS A CA 1
ATOM 1172 C C . LYS A 1 150 ? -26.480 -2.389 32.687 1.00 98.25 150 LYS A C 1
ATOM 1174 O O . LYS A 1 150 ? -27.201 -1.861 33.527 1.00 98.25 150 LYS A O 1
ATOM 1179 N N . ALA A 1 151 ? -26.634 -3.651 32.288 1.00 98.06 151 ALA A N 1
ATOM 1180 C CA . ALA A 1 151 ? -27.654 -4.528 32.854 1.00 98.06 151 ALA A CA 1
ATOM 1181 C C . ALA A 1 151 ? -27.449 -4.713 34.369 1.00 98.06 151 ALA A C 1
ATOM 1183 O O . ALA A 1 151 ? -28.404 -4.618 35.142 1.00 98.06 151 ALA A O 1
ATOM 1184 N N . HIS A 1 152 ? -26.198 -4.884 34.813 1.00 96.75 152 HIS A N 1
ATOM 1185 C CA . HIS A 1 152 ? -25.869 -4.968 36.236 1.00 96.75 152 HIS A CA 1
ATOM 1186 C C . HIS A 1 152 ? -26.201 -3.673 36.995 1.00 96.75 152 HIS A C 1
ATOM 1188 O O . HIS A 1 152 ? -26.790 -3.719 38.075 1.00 96.75 152 HIS A O 1
ATOM 1194 N N . SER A 1 153 ? -25.871 -2.513 36.419 1.00 97.94 153 SER A N 1
ATOM 1195 C CA . SER A 1 153 ? -26.187 -1.204 37.000 1.00 97.94 153 SER A CA 1
ATOM 1196 C C . SER A 1 153 ? -27.697 -0.958 37.091 1.00 97.94 153 SER A C 1
ATOM 1198 O O . SER A 1 153 ? -28.176 -0.561 38.149 1.00 97.94 153 SER A O 1
ATOM 1200 N N . GLN A 1 154 ? -28.464 -1.285 36.046 1.00 97.31 154 GLN A N 1
ATOM 1201 C CA . GLN A 1 154 ? -29.929 -1.183 36.056 1.00 97.31 154 GLN A CA 1
ATOM 1202 C C . GLN A 1 154 ? -30.561 -2.078 37.126 1.00 97.31 154 GLN A C 1
ATOM 1204 O O . GLN A 1 154 ? -31.497 -1.672 37.816 1.00 97.31 154 GLN A O 1
ATOM 1209 N N . PHE A 1 155 ? -30.039 -3.294 37.298 1.00 97.19 155 PHE A N 1
ATOM 1210 C CA . PHE A 1 155 ? -30.482 -4.189 38.361 1.00 97.19 155 PHE A CA 1
ATOM 1211 C C . PHE A 1 155 ? -30.150 -3.637 39.756 1.00 97.19 155 PHE A C 1
ATOM 1213 O O . PHE A 1 155 ? -30.989 -3.690 40.658 1.00 97.19 155 PHE A O 1
ATOM 1220 N N . ALA A 1 156 ? -28.953 -3.071 39.939 1.00 96.56 156 ALA A N 1
ATOM 1221 C CA . ALA A 1 156 ? -28.557 -2.430 41.190 1.00 96.56 156 ALA A CA 1
ATOM 1222 C C . ALA A 1 156 ? -29.452 -1.224 41.527 1.00 96.56 156 ALA A C 1
ATOM 1224 O O . ALA A 1 156 ? -29.870 -1.088 42.678 1.00 96.56 156 ALA A O 1
ATOM 1225 N N . ASP A 1 157 ? -29.803 -0.402 40.533 1.00 97.00 157 ASP A N 1
ATOM 1226 C CA . ASP A 1 157 ? -30.735 0.721 40.686 1.00 97.00 157 ASP A CA 1
ATOM 1227 C C . ASP A 1 157 ? -32.135 0.231 41.105 1.00 97.00 157 ASP A C 1
ATOM 1229 O O . ASP A 1 157 ? -32.696 0.713 42.091 1.00 97.00 157 ASP A O 1
ATOM 1233 N N . ALA A 1 158 ? -32.666 -0.805 40.447 1.00 96.69 158 ALA A N 1
ATOM 1234 C CA . ALA A 1 158 ? -33.965 -1.384 40.801 1.00 96.69 158 ALA A CA 1
ATOM 1235 C C . ALA A 1 158 ? -33.987 -1.956 42.234 1.00 96.69 158 ALA A C 1
ATOM 1237 O O . ALA A 1 158 ? -34.946 -1.756 42.989 1.00 96.69 158 ALA A O 1
ATOM 1238 N N . LEU A 1 159 ? -32.912 -2.638 42.650 1.00 95.50 159 LEU A N 1
ATOM 1239 C CA . LEU A 1 159 ? -32.755 -3.106 44.031 1.00 95.50 159 LEU A CA 1
ATOM 1240 C C . LEU A 1 159 ? -32.674 -1.945 45.028 1.00 95.50 159 LEU A C 1
ATOM 1242 O O . LEU A 1 159 ? -33.177 -2.058 46.150 1.00 95.50 159 LEU A O 1
ATOM 1246 N N . MET A 1 160 ? -32.040 -0.840 44.643 1.00 96.06 160 MET A N 1
ATOM 1247 C CA . MET A 1 160 ? -31.912 0.350 45.474 1.00 96.06 160 MET A CA 1
ATOM 1248 C C . MET A 1 160 ? -33.268 1.012 45.732 1.00 96.06 160 MET A C 1
ATOM 1250 O O . MET A 1 160 ? -33.563 1.384 46.872 1.00 96.06 160 MET A O 1
ATOM 1254 N N . ASP A 1 161 ? -34.128 1.086 44.717 1.00 94.94 161 ASP A N 1
ATOM 1255 C CA . ASP A 1 161 ? -35.488 1.617 44.847 1.00 94.94 161 ASP A CA 1
ATOM 1256 C C . ASP A 1 161 ? -36.367 0.749 45.762 1.00 94.94 161 ASP A C 1
ATOM 1258 O O . ASP A 1 161 ? -37.080 1.264 46.639 1.00 94.94 161 ASP A O 1
ATOM 1262 N N . ALA A 1 162 ? -36.248 -0.578 45.652 1.00 93.25 162 ALA A N 1
ATOM 1263 C CA . ALA A 1 162 ? -36.900 -1.511 46.572 1.00 93.25 162 ALA A CA 1
ATOM 1264 C C . ALA A 1 162 ? -36.386 -1.345 48.018 1.00 93.25 162 ALA A C 1
ATOM 1266 O O . ALA A 1 162 ? -37.163 -1.305 48.975 1.00 93.25 162 ALA A O 1
ATOM 1267 N N . ARG A 1 163 ? -35.070 -1.175 48.210 1.00 94.19 163 ARG A N 1
ATOM 1268 C CA . ARG A 1 163 ? -34.474 -0.934 49.538 1.00 94.19 163 ARG A CA 1
ATOM 1269 C C . ARG A 1 163 ? -34.888 0.411 50.133 1.00 94.19 163 ARG A C 1
ATOM 1271 O O . ARG A 1 163 ? -35.129 0.487 51.337 1.00 94.19 163 ARG A O 1
ATOM 1278 N N . ARG A 1 164 ? -35.023 1.459 49.316 1.00 93.00 164 ARG A N 1
ATOM 1279 C CA . ARG A 1 164 ? -35.502 2.785 49.745 1.00 93.00 164 ARG A CA 1
ATOM 1280 C C . ARG A 1 164 ? -36.913 2.718 50.318 1.00 93.00 164 ARG A C 1
ATOM 1282 O O . ARG A 1 164 ? -37.176 3.310 51.365 1.00 93.00 164 ARG A O 1
ATOM 1289 N N . SER A 1 165 ? -37.799 1.952 49.689 1.00 92.56 165 SER A N 1
ATOM 1290 C CA . SER A 1 165 ? -39.164 1.761 50.187 1.00 92.56 165 SER A CA 1
ATOM 1291 C C . SER A 1 165 ? -39.218 0.917 51.474 1.00 92.56 165 SER A C 1
ATOM 1293 O O . SER A 1 165 ? -40.045 1.196 52.345 1.00 92.56 165 SER A O 1
ATOM 1295 N N . LEU A 1 166 ? -38.301 -0.039 51.671 1.00 92.25 166 LEU A N 1
ATOM 1296 C CA . LEU A 1 166 ? -38.157 -0.778 52.938 1.00 92.25 166 LEU A CA 1
ATOM 1297 C C . LEU A 1 166 ? -37.579 0.074 54.080 1.00 92.25 166 LEU A C 1
ATOM 1299 O O . LEU A 1 166 ? -38.037 -0.045 55.220 1.00 92.25 166 LEU A O 1
ATOM 1303 N N . LEU A 1 167 ? -36.620 0.959 53.787 1.00 92.06 167 LEU A N 1
ATOM 1304 C CA . LEU A 1 167 ? -36.071 1.904 54.765 1.00 92.06 167 LEU A CA 1
ATOM 1305 C C . LEU A 1 167 ? -37.151 2.874 55.265 1.00 92.06 167 LEU A C 1
ATOM 1307 O O . LEU A 1 167 ? -37.265 3.090 56.469 1.00 92.06 167 LEU A O 1
ATOM 1311 N N . GLY A 1 168 ? -37.994 3.395 54.362 1.00 88.56 168 GLY A N 1
ATOM 1312 C CA . GLY A 1 168 ? -39.127 4.258 54.724 1.00 88.56 168 GLY A CA 1
ATOM 1313 C C . GLY A 1 168 ? -40.133 3.581 55.665 1.00 88.56 168 GLY A C 1
ATOM 1314 O O . GLY A 1 168 ? -40.727 4.238 56.516 1.00 88.56 168 GLY A O 1
ATOM 1315 N N . LYS A 1 169 ? -40.261 2.250 55.575 1.00 92.81 169 LYS A N 1
ATOM 1316 C CA . LYS A 1 169 ? -41.074 1.417 56.478 1.00 92.81 169 LYS A CA 1
ATOM 1317 C C . LYS A 1 169 ? -40.328 0.955 57.742 1.00 92.81 169 LYS A C 1
ATOM 1319 O O . LYS A 1 169 ? -40.897 0.212 58.534 1.00 92.81 169 LYS A O 1
ATOM 1324 N N . LYS A 1 170 ? -39.076 1.389 57.948 1.00 89.81 170 LYS A N 1
ATOM 1325 C CA . LYS A 1 170 ? -38.180 1.001 59.058 1.00 89.81 170 LYS A CA 1
ATOM 1326 C C . LYS A 1 170 ? -37.850 -0.499 59.138 1.00 89.81 170 LYS A C 1
ATOM 1328 O O . LYS A 1 170 ? -37.465 -0.983 60.198 1.00 89.81 170 LYS A O 1
ATOM 1333 N N . TYR A 1 171 ? -37.945 -1.229 58.025 1.00 92.19 171 TYR A N 1
ATOM 1334 C CA . TYR A 1 171 ? -37.591 -2.657 57.954 1.00 92.19 171 TYR A CA 1
ATOM 1335 C C . TYR A 1 171 ? -36.137 -2.918 57.533 1.00 92.19 171 TYR A C 1
ATOM 1337 O O . TYR A 1 171 ? -35.717 -4.069 57.457 1.00 92.19 171 TYR A O 1
ATOM 1345 N N . LEU A 1 172 ? -35.363 -1.868 57.247 1.00 91.75 172 LEU A N 1
ATOM 1346 C CA . LEU A 1 172 ? -33.971 -1.962 56.811 1.00 91.75 172 LEU A CA 1
ATOM 1347 C C . LEU A 1 172 ? -33.079 -1.067 57.682 1.00 91.75 172 LEU A C 1
ATOM 1349 O O . LEU A 1 172 ? -33.465 0.049 58.024 1.00 91.75 172 LEU A O 1
ATOM 1353 N N . SER A 1 173 ? -31.879 -1.547 58.016 1.00 93.31 173 SER A N 1
ATOM 1354 C CA . SER A 1 173 ? -30.859 -0.745 58.704 1.00 93.31 173 SER A CA 1
ATOM 1355 C C . SER A 1 173 ? -30.294 0.347 57.787 1.00 93.31 173 SER A C 1
ATOM 1357 O O . SER A 1 173 ? -30.110 0.129 56.588 1.00 93.31 173 SER A O 1
ATOM 1359 N N . VAL A 1 174 ? -29.951 1.502 58.366 1.00 90.19 174 VAL A N 1
ATOM 1360 C CA . VAL A 1 174 ? -29.270 2.602 57.659 1.00 90.19 174 VAL A CA 1
ATOM 1361 C C . VAL A 1 174 ? -27.930 2.144 57.077 1.00 90.19 174 VAL A C 1
ATOM 1363 O O . VAL A 1 174 ? -27.564 2.565 55.983 1.00 90.19 174 VAL A O 1
ATOM 1366 N N . GLU A 1 175 ? -27.224 1.241 57.759 1.00 91.75 175 GLU A N 1
ATOM 1367 C CA . GLU A 1 175 ? -25.939 0.726 57.279 1.00 91.75 175 GLU A CA 1
ATOM 1368 C C . GLU A 1 175 ? -26.106 -0.131 56.019 1.00 91.75 175 GLU A C 1
ATOM 1370 O O . GLU A 1 175 ? -25.454 0.102 55.004 1.00 91.75 175 GLU A O 1
ATOM 1375 N N . ALA A 1 176 ? -27.081 -1.044 56.026 1.00 91.50 176 ALA A N 1
ATOM 1376 C CA . ALA A 1 176 ? -27.409 -1.872 54.864 1.00 91.50 176 ALA A CA 1
ATOM 1377 C C . ALA A 1 176 ? -27.906 -1.045 53.661 1.00 91.50 176 ALA A C 1
ATOM 1379 O O . ALA A 1 176 ? -27.794 -1.4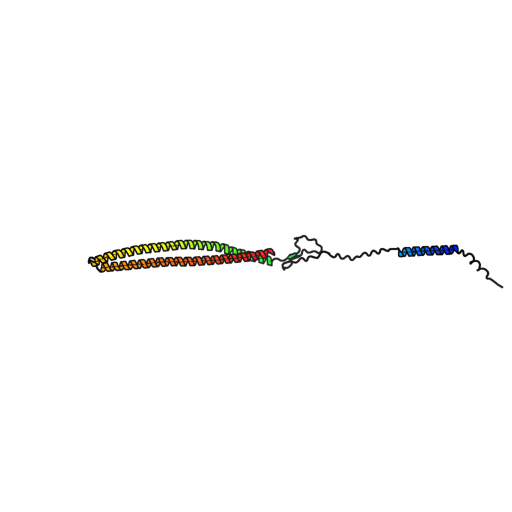73 52.507 1.00 91.50 176 ALA A O 1
ATOM 1380 N N . PHE A 1 177 ? -28.477 0.136 53.920 1.00 93.81 177 PHE A N 1
ATOM 1381 C CA . PHE A 1 177 ? -28.846 1.097 52.884 1.00 93.81 177 PHE A CA 1
ATOM 1382 C C . PHE A 1 177 ? -27.621 1.825 52.310 1.00 93.81 177 PHE A C 1
ATOM 1384 O O . PHE A 1 177 ? -27.503 1.927 51.090 1.00 93.81 177 PHE A O 1
ATOM 1391 N N . ARG A 1 178 ? -26.680 2.270 53.155 1.00 94.19 178 ARG A N 1
ATOM 1392 C CA . ARG A 1 178 ? -25.416 2.893 52.715 1.00 94.19 178 ARG A CA 1
ATOM 1393 C C . ARG A 1 178 ? -24.553 1.938 51.894 1.00 94.19 178 ARG A C 1
ATOM 1395 O O . ARG A 1 178 ? -24.003 2.343 50.874 1.00 94.19 178 ARG A O 1
ATOM 1402 N N . GLU A 1 179 ? -24.480 0.668 52.288 1.00 93.44 179 GLU A N 1
ATOM 1403 C CA . GLU A 1 179 ? -23.777 -0.359 51.514 1.00 93.44 179 GLU A CA 1
ATOM 1404 C C . GLU A 1 179 ? -24.395 -0.528 50.112 1.00 93.44 179 GLU A C 1
ATOM 1406 O O . GLU A 1 179 ? -23.678 -0.627 49.116 1.00 93.44 179 GLU A O 1
ATOM 1411 N N . ALA A 1 180 ? -25.729 -0.518 50.010 1.00 94.12 180 ALA A N 1
ATOM 1412 C CA . ALA A 1 180 ? -26.421 -0.596 48.723 1.00 94.12 180 ALA A CA 1
ATOM 1413 C C . ALA A 1 180 ? -26.149 0.634 47.845 1.00 94.12 180 ALA A C 1
ATOM 1415 O O . ALA A 1 180 ? -25.871 0.488 46.656 1.00 94.12 180 ALA A O 1
ATOM 1416 N N . GLU A 1 181 ? -26.154 1.832 48.433 1.00 95.62 181 GLU A N 1
ATOM 1417 C CA . GLU A 1 181 ? -25.815 3.067 47.722 1.00 95.62 181 GLU A CA 1
ATOM 1418 C C . GLU A 1 181 ? -24.376 3.029 47.178 1.00 95.62 181 GLU A C 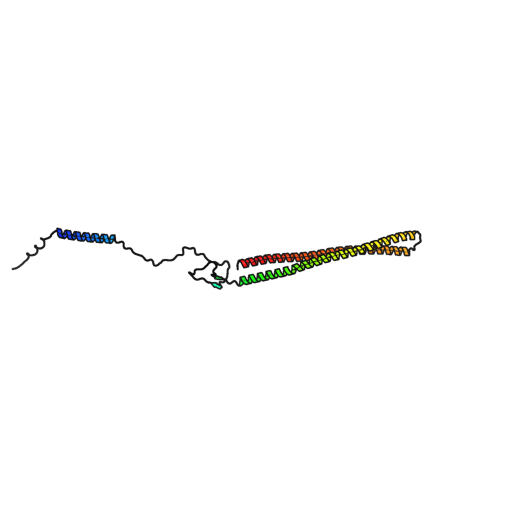1
ATOM 1420 O O . GLU A 1 181 ? -24.128 3.420 46.035 1.00 95.62 181 GLU A O 1
ATOM 1425 N N . ALA A 1 182 ? -23.426 2.515 47.964 1.00 96.62 182 ALA A N 1
ATOM 1426 C CA . ALA A 1 182 ? -22.047 2.333 47.524 1.00 96.62 182 ALA A CA 1
ATOM 1427 C C . ALA A 1 182 ? -21.944 1.344 46.349 1.00 96.62 1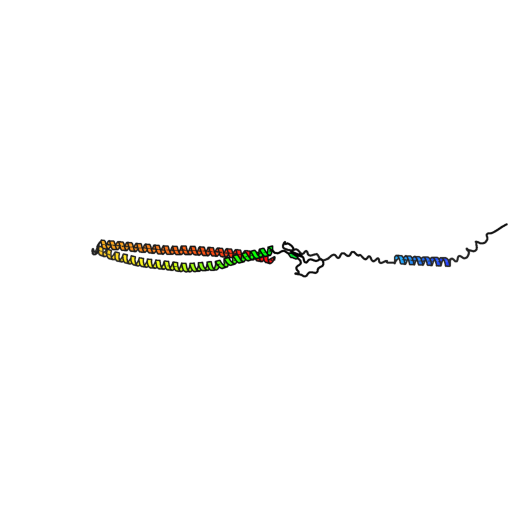82 ALA A C 1
ATOM 1429 O O . ALA A 1 182 ? -21.229 1.623 45.386 1.00 96.62 182 ALA A O 1
ATOM 1430 N N . LYS A 1 183 ? -22.699 0.234 46.375 1.00 95.31 183 LYS A N 1
ATOM 1431 C CA . LYS A 1 183 ? -22.755 -0.739 45.265 1.00 95.31 183 LYS A CA 1
ATOM 1432 C C . LYS A 1 183 ? -23.328 -0.133 43.985 1.00 95.31 183 LYS A C 1
ATOM 1434 O O . LYS A 1 183 ? -22.765 -0.351 42.917 1.00 95.31 183 LYS A O 1
ATOM 1439 N N . VAL A 1 184 ? -24.383 0.676 44.087 1.00 97.75 184 VAL A N 1
ATOM 1440 C CA . VAL A 1 184 ? -24.929 1.421 42.942 1.00 97.75 184 VAL A CA 1
ATOM 1441 C C . VAL A 1 184 ? -23.869 2.355 42.364 1.00 97.75 184 VAL A C 1
ATOM 1443 O O . VAL A 1 184 ? -23.566 2.271 41.174 1.00 97.75 184 VAL A O 1
ATOM 1446 N N . LYS A 1 185 ? -23.226 3.183 43.198 1.00 97.56 185 LYS A N 1
ATOM 1447 C CA . LYS A 1 185 ? -22.149 4.085 42.753 1.00 97.56 185 LYS A CA 1
ATOM 1448 C C . LYS A 1 185 ? -21.003 3.328 42.077 1.00 97.56 185 LYS A C 1
ATOM 1450 O O . LYS A 1 185 ? -20.528 3.775 41.035 1.00 97.56 185 LYS A O 1
ATOM 1455 N N . ALA A 1 186 ? -20.597 2.183 42.630 1.00 97.12 186 ALA A N 1
ATOM 1456 C CA . ALA A 1 186 ? -19.586 1.318 42.031 1.00 97.12 186 ALA A CA 1
ATOM 1457 C C . ALA A 1 186 ? -20.036 0.780 40.661 1.00 97.12 186 ALA A C 1
ATOM 1459 O O . ALA A 1 186 ? -19.281 0.882 39.702 1.00 97.12 186 ALA A O 1
ATOM 1460 N N . SER A 1 187 ? -21.281 0.306 40.533 1.00 97.00 187 SER A N 1
ATOM 1461 C CA . SER A 1 187 ? -21.816 -0.192 39.256 1.00 97.00 187 SER A CA 1
ATOM 1462 C C . SER A 1 187 ? -21.875 0.892 38.169 1.00 97.00 187 SER A C 1
ATOM 1464 O O . SER A 1 187 ? -21.451 0.653 37.039 1.00 97.00 187 SER A O 1
ATOM 1466 N N . HIS A 1 188 ? -22.288 2.119 38.515 1.00 97.81 188 HIS A N 1
ATOM 1467 C CA . HIS A 1 188 ? -22.270 3.266 37.597 1.00 97.81 188 HIS A CA 1
ATOM 1468 C C . HIS A 1 188 ? -20.845 3.637 37.177 1.00 97.81 188 HIS A C 1
ATOM 1470 O O . HIS A 1 188 ? -20.606 3.987 36.020 1.00 97.81 188 HIS A O 1
ATOM 1476 N N . ALA A 1 189 ? -19.886 3.565 38.104 1.00 98.06 189 ALA A N 1
ATOM 1477 C CA . ALA A 1 189 ? -18.478 3.793 37.795 1.00 98.06 189 ALA A CA 1
ATOM 1478 C C . ALA A 1 189 ? -17.929 2.722 36.837 1.00 98.06 189 ALA A C 1
ATOM 1480 O O . ALA A 1 189 ? -17.239 3.077 35.882 1.00 98.06 189 ALA A O 1
ATOM 1481 N N . SER A 1 190 ? -18.297 1.449 37.025 1.00 97.00 190 SER A N 1
ATOM 1482 C CA . SER A 1 190 ? -17.944 0.362 36.105 1.00 97.00 190 SER A CA 1
ATOM 1483 C C . SER A 1 190 ? -18.510 0.596 34.705 1.00 97.00 190 SER A C 1
ATOM 1485 O O . SER A 1 190 ? -17.761 0.507 33.737 1.00 97.00 190 SER A O 1
ATOM 1487 N N . VAL A 1 191 ? -19.786 0.987 34.573 1.00 98.38 191 VAL A N 1
ATOM 1488 C CA . VAL A 1 191 ? -20.373 1.329 33.262 1.00 98.38 191 VAL A CA 1
ATOM 1489 C C . VAL A 1 191 ? -19.566 2.425 32.573 1.00 98.38 191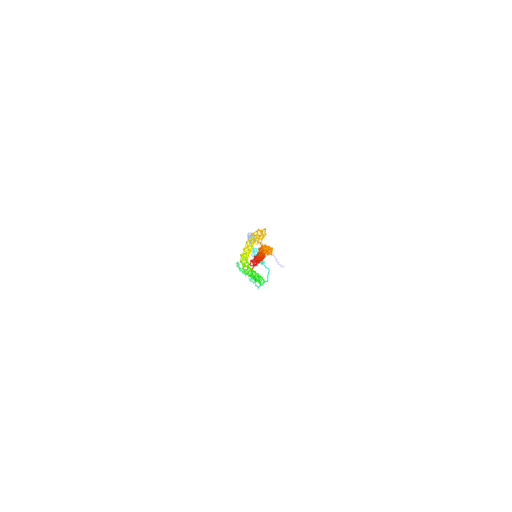 VAL A C 1
ATOM 1491 O O . VAL A 1 191 ? -19.185 2.253 31.419 1.00 98.38 191 VAL A O 1
ATOM 1494 N N . LYS A 1 192 ? -19.252 3.518 33.283 1.00 98.19 192 LYS A N 1
ATOM 1495 C CA . LYS A 1 192 ? -18.449 4.623 32.732 1.00 98.19 192 LYS A CA 1
ATOM 1496 C C . LYS A 1 192 ? -17.056 4.166 32.290 1.00 98.19 192 LYS A C 1
ATOM 1498 O O . LYS A 1 192 ? -16.576 4.598 31.241 1.00 98.19 192 LYS A O 1
ATOM 1503 N N . ALA A 1 193 ? -16.415 3.294 33.068 1.00 97.81 193 ALA A N 1
ATOM 1504 C CA . ALA A 1 193 ? -15.107 2.743 32.734 1.00 97.81 193 ALA A CA 1
ATOM 1505 C C . ALA A 1 193 ? -15.163 1.868 31.470 1.00 97.81 193 ALA A C 1
ATOM 1507 O O . ALA A 1 193 ? -14.365 2.071 30.555 1.00 97.81 193 ALA A O 1
ATOM 1508 N N . HIS A 1 194 ? -16.137 0.958 31.369 1.00 97.56 194 HIS A N 1
ATOM 1509 C CA . HIS A 1 194 ? -16.296 0.094 30.195 1.00 97.56 194 HIS A CA 1
ATOM 1510 C C . HIS A 1 194 ? -16.697 0.877 28.938 1.00 97.56 194 HIS A C 1
ATOM 1512 O O . HIS A 1 194 ? -16.137 0.620 27.872 1.00 97.56 194 HIS A O 1
ATOM 1518 N N . THR A 1 195 ? -17.559 1.898 29.056 1.00 98.06 195 THR A N 1
ATOM 1519 C CA . THR A 1 195 ? -17.871 2.793 27.926 1.00 98.06 195 THR A CA 1
ATOM 1520 C C . THR A 1 195 ? -16.631 3.533 27.435 1.00 98.06 195 THR A C 1
ATOM 1522 O O . THR A 1 195 ? -16.365 3.552 26.237 1.00 98.06 195 THR A O 1
ATOM 1525 N N . ALA A 1 196 ? -15.829 4.087 28.352 1.00 98.12 196 ALA A N 1
ATOM 1526 C CA . ALA A 1 196 ? -14.608 4.797 27.985 1.00 98.12 196 ALA A CA 1
ATOM 1527 C C . ALA A 1 196 ? -13.580 3.856 27.338 1.00 98.12 196 ALA A C 1
ATOM 1529 O O . ALA A 1 196 ? -12.879 4.255 26.410 1.00 98.12 196 ALA A O 1
ATOM 1530 N N . ASN A 1 197 ? -13.508 2.599 27.788 1.00 96.94 197 ASN A N 1
ATOM 1531 C CA . ASN A 1 197 ? -12.651 1.594 27.169 1.00 96.94 197 ASN A CA 1
ATOM 1532 C C . ASN A 1 197 ? -13.102 1.234 25.745 1.00 96.94 197 ASN A C 1
ATOM 1534 O O . ASN A 1 197 ? -12.257 1.159 24.857 1.00 96.94 197 ASN A O 1
ATOM 1538 N N . ALA A 1 198 ? -14.407 1.061 25.511 1.00 97.44 198 ALA A N 1
ATOM 1539 C CA . ALA A 1 198 ? -14.941 0.787 24.177 1.00 97.44 198 ALA A CA 1
ATOM 1540 C C . ALA A 1 198 ? -14.653 1.947 23.207 1.00 97.44 198 ALA A C 1
ATOM 1542 O O . ALA A 1 198 ? -14.174 1.723 22.094 1.00 97.44 198 ALA A O 1
ATOM 1543 N N . ASP A 1 199 ? -14.868 3.190 23.650 1.00 96.81 199 ASP A N 1
ATOM 1544 C CA . ASP A 1 199 ? -14.574 4.387 22.855 1.00 96.81 199 ASP A CA 1
ATOM 1545 C C . ASP A 1 199 ? -13.074 4.530 22.559 1.00 96.81 199 ASP A C 1
ATOM 1547 O O . ASP A 1 199 ? -12.689 4.892 21.443 1.00 96.81 199 ASP A O 1
ATOM 1551 N N . ARG A 1 200 ? -12.216 4.221 23.542 1.00 97.56 200 ARG A N 1
ATOM 1552 C CA . ARG A 1 200 ? -10.759 4.197 23.369 1.00 97.56 200 ARG A CA 1
ATOM 1553 C C . ARG A 1 200 ? -10.349 3.167 22.318 1.00 97.56 200 ARG A C 1
ATOM 1555 O O . ARG A 1 200 ? -9.633 3.529 21.391 1.00 97.56 200 ARG A O 1
ATOM 1562 N N . LEU A 1 201 ? -10.822 1.923 22.432 1.00 97.50 201 LEU A N 1
ATOM 1563 C CA . LEU A 1 201 ? -10.494 0.846 21.489 1.00 97.50 201 LEU A CA 1
ATOM 1564 C C . LEU A 1 201 ? -10.924 1.182 20.061 1.00 97.50 201 LEU A C 1
ATOM 1566 O O . LEU A 1 201 ? -10.172 0.931 19.122 1.00 97.50 201 LEU A O 1
ATOM 1570 N N . LYS A 1 202 ? -12.096 1.805 19.894 1.00 96.19 202 LYS A N 1
ATOM 1571 C CA . LYS A 1 202 ? -12.554 2.266 18.582 1.00 96.19 202 LYS A CA 1
ATOM 1572 C C . LYS A 1 202 ? -11.588 3.283 17.969 1.00 96.19 202 LYS A C 1
ATOM 1574 O O . LYS A 1 202 ? -11.156 3.105 16.835 1.00 96.19 202 LYS A O 1
ATOM 1579 N N . ARG A 1 203 ? -11.219 4.322 18.726 1.00 97.44 203 ARG A N 1
ATOM 1580 C CA . ARG A 1 203 ? -10.290 5.362 18.250 1.00 97.44 203 ARG A CA 1
ATOM 1581 C C . ARG A 1 203 ? -8.897 4.810 17.967 1.00 97.44 203 ARG A C 1
ATOM 1583 O O . ARG A 1 203 ? -8.287 5.193 16.978 1.00 97.44 203 ARG A O 1
ATOM 1590 N N . GLU A 1 204 ? -8.396 3.920 18.819 1.00 97.06 204 GLU A N 1
ATOM 1591 C CA . GLU A 1 204 ? -7.113 3.248 18.594 1.00 97.06 204 GLU A CA 1
ATOM 1592 C C . GLU A 1 204 ? -7.140 2.415 17.309 1.00 97.06 204 GLU A C 1
ATOM 1594 O O . GLU A 1 204 ? -6.195 2.480 16.527 1.00 97.06 204 GLU A O 1
ATOM 1599 N N . GLY A 1 205 ? -8.237 1.691 17.058 1.00 97.25 205 GLY A N 1
ATOM 1600 C CA . GLY A 1 205 ? -8.442 0.945 15.818 1.00 97.25 205 GLY A CA 1
ATOM 1601 C C . GLY A 1 205 ? -8.483 1.841 14.576 1.00 97.25 205 GLY A C 1
ATOM 1602 O O . GLY A 1 205 ? -7.861 1.501 13.569 1.00 97.25 205 GLY A O 1
ATOM 1603 N N . GLU A 1 206 ? -9.166 2.989 14.648 1.00 96.69 206 GLU A N 1
ATOM 1604 C CA . GLU A 1 206 ? -9.227 3.990 13.570 1.00 96.69 206 GLU A CA 1
ATOM 1605 C C . GLU A 1 206 ? -7.837 4.570 13.267 1.00 96.69 206 GLU A C 1
ATOM 1607 O O . GLU A 1 206 ? -7.351 4.437 12.146 1.00 96.69 206 GLU A O 1
ATOM 1612 N N . VAL A 1 207 ? -7.141 5.106 14.277 1.00 97.88 207 VAL A N 1
ATOM 1613 C CA . VAL A 1 207 ? -5.795 5.694 14.115 1.00 97.88 207 VAL A CA 1
ATOM 1614 C C . VAL A 1 207 ? -4.812 4.676 13.542 1.00 97.88 207 VAL A C 1
ATOM 1616 O O . VAL A 1 207 ? -4.108 4.947 12.574 1.00 97.88 207 VAL A O 1
ATOM 1619 N N . ALA A 1 208 ? -4.792 3.466 14.096 1.00 97.00 208 ALA A N 1
ATOM 1620 C CA . ALA A 1 208 ? -3.858 2.443 13.658 1.00 97.00 208 ALA A CA 1
ATOM 1621 C C . ALA A 1 208 ? -4.218 1.849 12.280 1.00 97.00 208 ALA A C 1
ATOM 1623 O O . ALA A 1 208 ? -3.370 1.216 11.642 1.00 97.00 208 ALA A O 1
ATOM 1624 N N . THR A 1 209 ? -5.463 2.008 11.822 1.00 97.75 209 THR A N 1
ATOM 1625 C CA . THR A 1 209 ? -5.875 1.702 10.445 1.00 97.75 209 THR A CA 1
ATOM 1626 C C . THR A 1 209 ? -5.352 2.771 9.492 1.00 97.75 209 THR A C 1
ATOM 1628 O O . THR A 1 209 ? -4.717 2.425 8.495 1.00 97.75 209 THR A O 1
ATOM 1631 N N . ASP A 1 210 ? -5.553 4.044 9.831 1.00 97.69 210 ASP A N 1
ATOM 1632 C CA . ASP A 1 210 ? -5.112 5.184 9.024 1.00 97.69 210 ASP A CA 1
ATOM 1633 C C . ASP A 1 210 ? -3.586 5.208 8.859 1.00 97.69 210 ASP A C 1
ATOM 1635 O O . ASP A 1 210 ? -3.085 5.368 7.744 1.00 97.69 210 ASP A O 1
ATOM 1639 N N . ASP A 1 211 ? -2.834 4.952 9.935 1.00 97.69 211 ASP A N 1
ATOM 1640 C CA . ASP A 1 211 ? -1.368 4.862 9.897 1.00 97.69 211 ASP A CA 1
ATOM 1641 C C . ASP A 1 211 ? -0.888 3.771 8.922 1.00 97.69 211 ASP A C 1
ATOM 1643 O O . ASP A 1 211 ? 0.043 3.967 8.134 1.00 97.69 211 ASP A O 1
ATOM 1647 N N . ARG A 1 212 ? -1.548 2.607 8.926 1.00 97.44 212 ARG A N 1
ATOM 1648 C CA . ARG A 1 212 ? -1.215 1.493 8.024 1.00 97.44 212 ARG A CA 1
ATOM 1649 C C . ARG A 1 212 ? -1.587 1.797 6.576 1.00 97.44 212 ARG A C 1
ATOM 1651 O O . ARG A 1 212 ? -0.824 1.448 5.673 1.00 97.44 212 ARG A O 1
ATOM 1658 N N . ASP A 1 213 ? -2.723 2.449 6.341 1.00 97.94 213 ASP A N 1
ATOM 1659 C CA . ASP A 1 213 ? -3.109 2.919 5.008 1.00 97.94 213 ASP A CA 1
ATOM 1660 C C . ASP A 1 213 ? -2.114 3.957 4.468 1.00 97.94 213 ASP A C 1
ATOM 1662 O O . ASP A 1 213 ? -1.730 3.893 3.295 1.00 97.94 213 ASP A O 1
ATOM 1666 N N . ALA A 1 214 ? -1.630 4.867 5.319 1.00 98.31 214 ALA A N 1
ATOM 1667 C CA . ALA A 1 214 ? -0.611 5.847 4.959 1.00 98.31 214 ALA A CA 1
ATOM 1668 C C . ALA A 1 214 ? 0.716 5.180 4.553 1.00 98.31 214 ALA A C 1
ATOM 1670 O O . ALA A 1 214 ? 1.316 5.564 3.541 1.00 98.31 214 ALA A O 1
ATOM 1671 N N . GLU A 1 215 ? 1.149 4.142 5.274 1.00 97.50 215 GLU A N 1
ATOM 1672 C CA . GLU A 1 215 ? 2.331 3.356 4.901 1.00 97.50 215 GLU A CA 1
ATOM 1673 C C . GLU A 1 215 ? 2.126 2.601 3.576 1.00 97.50 215 GLU A C 1
ATOM 1675 O O . GLU A 1 215 ? 2.981 2.667 2.689 1.00 97.50 215 GLU A O 1
ATOM 1680 N N . ILE A 1 216 ? 0.962 1.978 3.351 1.00 98.38 216 ILE A N 1
ATOM 1681 C CA . ILE A 1 216 ? 0.638 1.356 2.053 1.00 98.38 216 ILE A CA 1
ATOM 1682 C C . ILE A 1 216 ? 0.669 2.398 0.926 1.00 98.38 216 ILE A C 1
ATOM 1684 O O . ILE A 1 216 ? 1.210 2.136 -0.153 1.00 98.38 216 ILE A O 1
ATOM 1688 N N . ALA A 1 217 ? 0.118 3.592 1.149 1.00 98.31 217 ALA A N 1
ATOM 1689 C CA . ALA A 1 217 ? 0.130 4.675 0.171 1.00 98.31 217 ALA A CA 1
ATOM 1690 C C . ALA A 1 217 ? 1.555 5.168 -0.128 1.00 98.31 217 ALA A C 1
ATOM 1692 O O . ALA A 1 217 ? 1.881 5.480 -1.274 1.00 98.31 217 ALA A O 1
ATOM 1693 N N . LYS A 1 218 ? 2.435 5.213 0.876 1.00 98.31 218 LYS A N 1
ATOM 1694 C CA . LYS A 1 218 ? 3.860 5.531 0.708 1.00 98.31 218 LYS A CA 1
ATOM 1695 C C . LYS A 1 218 ? 4.583 4.473 -0.130 1.00 98.31 218 LYS A C 1
ATOM 1697 O O . LYS A 1 218 ? 5.280 4.844 -1.074 1.00 98.31 218 LYS A O 1
ATOM 1702 N N . LEU A 1 219 ? 4.361 3.184 0.137 1.00 98.25 219 LEU A N 1
ATOM 1703 C CA . LEU A 1 219 ? 4.921 2.094 -0.673 1.00 98.25 219 LEU A CA 1
ATOM 1704 C C . LEU A 1 219 ? 4.410 2.145 -2.122 1.00 98.25 219 LEU A C 1
ATOM 1706 O O . LEU A 1 219 ? 5.195 2.017 -3.057 1.00 98.25 219 LEU A O 1
ATOM 1710 N N . LYS A 1 220 ? 3.114 2.416 -2.331 1.00 98.31 220 LYS A N 1
ATOM 1711 C CA . LYS A 1 220 ? 2.530 2.584 -3.674 1.00 98.31 220 LYS A CA 1
ATOM 1712 C C . LYS A 1 220 ? 3.108 3.776 -4.433 1.00 98.31 220 LYS A C 1
ATOM 1714 O O . LYS A 1 220 ? 3.377 3.652 -5.623 1.00 98.31 220 LYS A O 1
ATOM 1719 N N . ARG A 1 221 ? 3.331 4.914 -3.764 1.00 98.44 221 ARG A N 1
ATOM 1720 C CA . ARG A 1 221 ? 4.007 6.071 -4.377 1.00 98.44 221 ARG A CA 1
ATOM 1721 C C . ARG A 1 221 ? 5.422 5.714 -4.821 1.00 98.44 221 ARG A C 1
ATOM 1723 O O . ARG A 1 221 ? 5.787 6.025 -5.947 1.00 98.44 221 ARG A O 1
ATOM 1730 N N . LYS A 1 222 ? 6.175 5.002 -3.978 1.00 98.19 222 LYS A N 1
ATOM 1731 C CA . LYS A 1 222 ? 7.520 4.527 -4.325 1.00 98.19 222 LYS A CA 1
ATOM 1732 C C . LYS A 1 222 ? 7.505 3.540 -5.496 1.00 98.19 222 LYS A C 1
ATOM 1734 O O . LYS A 1 222 ? 8.372 3.608 -6.358 1.00 98.19 222 LYS A O 1
ATOM 1739 N N . LEU A 1 223 ? 6.510 2.654 -5.558 1.00 98.31 223 LEU A N 1
ATOM 1740 C CA . LEU A 1 223 ? 6.322 1.760 -6.701 1.00 98.31 223 LEU A CA 1
ATOM 1741 C C . LEU A 1 223 ? 6.087 2.553 -7.992 1.00 98.31 223 LEU A C 1
ATOM 1743 O O . LEU A 1 223 ? 6.763 2.297 -8.980 1.00 98.31 223 LEU A O 1
ATOM 1747 N N . ALA A 1 224 ? 5.180 3.532 -7.965 1.00 98.00 224 ALA A N 1
ATOM 1748 C CA . ALA A 1 224 ? 4.890 4.373 -9.124 1.00 98.00 224 ALA A CA 1
ATOM 1749 C C . ALA A 1 224 ? 6.112 5.198 -9.569 1.00 98.00 224 ALA A C 1
ATOM 1751 O O . ALA A 1 224 ? 6.351 5.351 -10.763 1.00 98.00 224 ALA A O 1
ATOM 1752 N N . GLU A 1 225 ? 6.911 5.693 -8.621 1.00 98.12 225 GLU A N 1
ATOM 1753 C CA . GLU A 1 225 ? 8.172 6.382 -8.908 1.00 98.12 225 GLU A CA 1
ATOM 1754 C C . GLU A 1 225 ? 9.173 5.458 -9.618 1.00 98.12 225 GLU A C 1
ATOM 1756 O O . GLU A 1 225 ? 9.708 5.823 -10.664 1.00 98.12 225 GLU A O 1
ATOM 1761 N N . LEU A 1 226 ? 9.377 4.240 -9.104 1.00 97.94 226 LEU A N 1
ATOM 1762 C CA . LEU A 1 226 ? 10.255 3.246 -9.729 1.00 97.94 226 LEU A CA 1
ATOM 1763 C C . LEU A 1 226 ? 9.746 2.807 -11.107 1.00 97.94 226 LEU A C 1
ATOM 1765 O O . LEU A 1 226 ? 10.545 2.614 -12.018 1.00 97.94 226 LEU A O 1
ATOM 1769 N N . GLU A 1 227 ? 8.433 2.662 -11.287 1.00 97.38 227 GLU A N 1
ATOM 1770 C CA . GLU A 1 227 ? 7.831 2.351 -12.589 1.00 97.38 227 GLU A CA 1
ATOM 1771 C C . GLU A 1 227 ? 8.035 3.499 -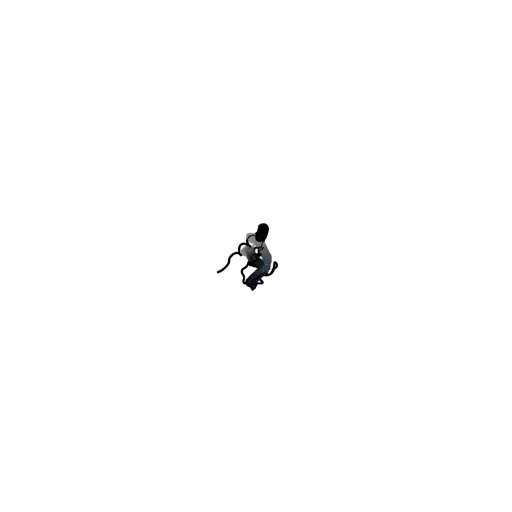13.590 1.00 97.38 227 GLU A C 1
ATOM 1773 O O . GLU A 1 227 ? 8.361 3.249 -14.750 1.00 97.38 227 GLU A O 1
ATOM 1778 N N . GLY A 1 228 ? 7.937 4.756 -13.147 1.00 97.19 228 GLY A N 1
ATOM 1779 C CA . GLY A 1 228 ? 8.273 5.922 -13.968 1.00 97.19 228 GLY A CA 1
ATOM 1780 C C . GLY A 1 228 ? 9.753 5.971 -14.363 1.00 97.19 228 GLY A C 1
ATOM 1781 O O . GLY A 1 228 ? 10.079 6.208 -15.530 1.00 97.19 228 GLY A O 1
ATOM 1782 N N . GLN A 1 229 ? 10.655 5.692 -13.416 1.00 96.44 229 GLN A N 1
ATOM 1783 C CA . GLN A 1 229 ? 12.094 5.594 -13.683 1.00 96.44 229 GLN A CA 1
ATOM 1784 C C . GLN A 1 229 ? 12.403 4.461 -14.665 1.00 96.44 229 GLN A C 1
ATOM 1786 O O . GLN A 1 229 ? 13.127 4.675 -15.631 1.00 96.44 229 GLN A O 1
ATOM 1791 N N . PHE A 1 230 ? 11.796 3.285 -14.475 1.00 96.44 230 PHE A N 1
ATOM 1792 C CA . PHE A 1 230 ? 11.941 2.144 -15.377 1.00 96.44 230 PHE A CA 1
ATOM 1793 C C . PHE A 1 230 ? 11.571 2.507 -16.819 1.00 96.44 230 PHE A C 1
ATOM 1795 O O . PHE A 1 230 ? 12.347 2.236 -17.728 1.00 96.44 230 PHE A O 1
ATOM 1802 N N . LEU A 1 231 ? 10.419 3.155 -17.031 1.00 95.50 231 LEU A N 1
ATOM 1803 C CA . LEU A 1 231 ? 9.973 3.555 -18.370 1.00 95.50 231 LEU A CA 1
ATOM 1804 C C . LEU A 1 231 ? 10.914 4.575 -19.023 1.00 95.50 231 LEU A C 1
ATOM 1806 O O . LEU A 1 231 ? 11.123 4.531 -20.235 1.00 95.50 231 LEU A O 1
ATOM 1810 N N . THR A 1 232 ? 11.476 5.487 -18.228 1.00 95.31 232 THR A N 1
ATOM 1811 C CA . THR A 1 232 ? 12.420 6.502 -18.715 1.00 95.31 232 THR A CA 1
ATOM 1812 C C . THR A 1 232 ? 13.736 5.855 -19.148 1.00 95.31 232 THR A C 1
ATOM 1814 O O . THR A 1 232 ? 14.191 6.083 -20.267 1.00 95.31 232 THR A O 1
ATOM 1817 N N . GLU A 1 233 ? 14.294 4.983 -18.307 1.00 93.50 233 GLU A N 1
ATOM 1818 C CA . GLU A 1 233 ? 15.523 4.233 -18.601 1.00 93.50 233 GLU A CA 1
ATOM 1819 C C . GLU A 1 233 ? 15.343 3.276 -19.781 1.00 93.50 233 GLU A C 1
ATOM 1821 O O . GLU A 1 233 ? 16.225 3.142 -20.623 1.00 93.50 233 GLU A O 1
ATOM 1826 N N . GLU A 1 234 ? 14.178 2.636 -19.899 1.00 93.25 234 GLU A N 1
ATOM 1827 C CA . GLU A 1 234 ? 13.865 1.774 -21.035 1.00 93.25 234 GLU A CA 1
ATOM 1828 C C . GLU A 1 234 ? 13.775 2.571 -22.347 1.00 93.25 234 GLU A C 1
ATOM 1830 O O . GLU A 1 234 ? 14.244 2.112 -23.392 1.00 93.25 234 GLU A O 1
ATOM 1835 N N . ALA A 1 235 ? 13.201 3.778 -22.315 1.00 92.44 235 ALA A N 1
ATOM 1836 C CA . ALA A 1 235 ? 13.164 4.664 -23.473 1.00 92.44 235 ALA A CA 1
ATOM 1837 C C . ALA A 1 235 ? 14.571 5.141 -23.874 1.00 92.44 235 ALA A C 1
ATOM 1839 O O . ALA A 1 235 ? 14.891 5.160 -25.067 1.00 92.44 235 ALA A O 1
ATOM 1840 N N . GLU A 1 236 ? 15.417 5.474 -22.897 1.00 89.88 236 GLU A N 1
ATOM 1841 C CA . GLU A 1 236 ? 16.815 5.851 -23.121 1.00 89.88 236 GLU A CA 1
ATOM 1842 C C . GLU A 1 236 ? 17.615 4.685 -23.717 1.00 89.88 236 GLU A C 1
ATOM 1844 O O . GLU A 1 236 ? 18.258 4.852 -24.754 1.00 89.88 236 GLU A O 1
ATOM 1849 N N . ASN A 1 237 ? 17.485 3.480 -23.161 1.00 91.50 237 ASN A N 1
ATOM 1850 C CA . ASN A 1 237 ? 18.133 2.274 -23.675 1.00 91.50 237 ASN A CA 1
ATOM 1851 C C . ASN A 1 237 ? 17.724 1.972 -25.125 1.00 91.50 237 ASN A C 1
ATOM 1853 O O . ASN A 1 237 ? 18.577 1.814 -25.999 1.00 91.50 237 ASN A O 1
ATOM 1857 N N . ARG A 1 238 ? 16.417 2.002 -25.434 1.00 89.44 238 ARG A N 1
ATOM 1858 C CA . ARG A 1 238 ? 15.934 1.842 -26.818 1.00 89.44 238 ARG A CA 1
ATOM 1859 C C . ARG A 1 238 ? 16.489 2.908 -27.753 1.00 89.44 238 ARG A C 1
ATOM 1861 O O . ARG A 1 238 ? 16.677 2.630 -28.936 1.00 89.44 238 ARG A O 1
ATOM 1868 N N . SER A 1 239 ? 16.713 4.126 -27.258 1.00 85.75 239 SER A N 1
ATOM 1869 C CA . SER A 1 239 ? 17.347 5.168 -28.057 1.00 85.75 239 SER A CA 1
ATOM 1870 C C . SER A 1 239 ? 18.787 4.781 -28.394 1.00 85.75 239 SER A C 1
ATOM 1872 O O . SER A 1 239 ? 19.119 4.783 -29.571 1.00 85.75 239 SER A O 1
ATOM 1874 N N . ILE A 1 240 ? 19.586 4.321 -27.423 1.00 83.69 240 ILE A N 1
ATOM 1875 C CA . ILE A 1 240 ? 20.970 3.860 -27.630 1.00 83.69 240 ILE A CA 1
ATOM 1876 C C . ILE A 1 240 ? 21.006 2.700 -28.634 1.00 83.69 240 ILE A C 1
ATOM 1878 O O . ILE A 1 240 ? 21.749 2.758 -29.611 1.00 83.69 240 ILE A O 1
ATOM 1882 N N . GLN A 1 241 ? 20.136 1.698 -28.472 1.00 81.69 241 GLN A N 1
ATOM 1883 C CA . GLN A 1 241 ? 20.042 0.554 -29.390 1.00 81.69 241 GLN A CA 1
ATOM 1884 C C . GLN A 1 241 ? 19.621 0.929 -30.813 1.00 81.69 241 GLN A C 1
ATOM 1886 O O . GLN A 1 241 ? 19.922 0.207 -31.754 1.00 81.69 241 GLN A O 1
ATOM 1891 N N . ARG A 1 242 ? 18.898 2.038 -30.997 1.00 77.00 242 ARG A N 1
ATOM 1892 C CA . ARG A 1 242 ? 18.519 2.512 -32.334 1.00 77.00 242 ARG A CA 1
ATOM 1893 C C . ARG A 1 242 ? 19.704 3.114 -33.094 1.00 77.00 242 ARG A C 1
ATOM 1895 O O . ARG A 1 242 ? 19.607 3.292 -34.310 1.00 77.00 242 ARG A O 1
ATOM 1902 N N . TRP A 1 243 ? 20.767 3.474 -32.379 1.00 64.69 243 TRP A N 1
ATOM 1903 C CA . TRP A 1 243 ? 21.955 4.125 -32.925 1.00 64.69 243 TRP A CA 1
ATOM 1904 C C . TRP A 1 243 ? 23.196 3.226 -32.944 1.00 64.69 243 TRP A C 1
ATOM 1906 O O . TRP A 1 243 ? 24.133 3.559 -33.671 1.00 64.69 243 TRP A O 1
ATOM 1916 N N . ALA A 1 244 ? 23.186 2.129 -32.180 1.00 57.16 244 ALA A N 1
ATOM 1917 C CA . ALA A 1 244 ? 24.142 1.024 -32.274 1.00 57.16 244 ALA A CA 1
ATOM 1918 C C . ALA A 1 244 ? 23.872 0.156 -33.515 1.00 57.16 244 ALA A C 1
ATOM 1920 O O . ALA A 1 244 ? 24.860 -0.283 -34.143 1.00 57.16 244 ALA A O 1
#

Radius of gyration: 66.6 Å; chains: 1; bounding box: 138×46×204 Å

Foldseek 3Di:
DYYDDDPDPPPPPPPPVVVVVVVVVVVVVVVVVVVVCVVPPPDDDDDPDPDDDPDDPDPDDDDDAPDDFAWPDAQDDPPDDDDPPDDGTDGDCVVLVVVLVVLVVVLVVLVVVLVVLVVVLVVLVVVLVVLLVVLVVVLVVLVVQLVVLVVVLVVLVVVLVVVVVCVVVVNDDPVNNVVSVVVNVVSVVSSVVSVVVSVVSNVVSVVVSVVSVVVSVVSVVVSVVSVVVSVVSVVVSVVSVVSD

Secondary structure (DSSP, 8-state):
-------SGGGSS---HHHHHHHHHHHHHHHHHHHHHHHH-----------------S-------SS---EEEE---TT----TT---EEEP-HHHHHHHHHHHHHHHHHHHHHHHHHHHHHHHHHHHHHHHHHHHHHHHHHHHHHHHHHHHHHHHHHHHHHHHHHHHTT-S-HHHHHHHHHHHHHHHHHHHHHHHHHHHHHHHHHHHHHHHHHHHHHHHHHHHHHHHHHHHHHHHHHHHHHH-

Sequence (244 aa):
MPTSFERTWRALDNDSVRLKTLGMGLIGLLLLGWLFWFVNGRVYVYEVSKKTSLEAVIAAHPVATRIHGRVLRAHLELGRLVKKGEVLIELDAEAEQLALAMSDARIHGIKAQITALRPEIKSHQIALAAYRDAADLAFTESRAQTDESKAHSQFADALMDARRSLLGKKYLSVEAFREAEAKVKASHASVKAHTANADRLKREGEVATDDRDAEIAKLKRKLAELEGQFLTEEAENRSIQRWA

pLDDT: mean 85.96, std 15.76, range [34.0, 98.44]